Protein AF-A0A0D0BXP5-F1 (afdb_monomer)

Structure (mmCIF, N/CA/C/O backbone):
data_AF-A0A0D0BXP5-F1
#
_entry.id   AF-A0A0D0BXP5-F1
#
loop_
_atom_site.group_PDB
_atom_site.id
_atom_site.type_symbol
_atom_site.label_atom_id
_atom_site.label_alt_id
_atom_site.label_comp_id
_atom_site.label_asym_id
_atom_site.label_entity_id
_atom_site.label_seq_id
_atom_site.pdbx_PDB_ins_code
_atom_site.Cartn_x
_atom_site.Cartn_y
_atom_site.Cartn_z
_atom_site.occupancy
_atom_site.B_iso_or_equiv
_atom_site.auth_seq_id
_atom_site.auth_comp_id
_atom_site.auth_asym_id
_atom_site.auth_atom_id
_atom_site.pdbx_PDB_model_num
ATOM 1 N N . MET A 1 1 ? -12.170 -5.258 -4.880 1.00 64.06 1 MET A N 1
ATOM 2 C CA . MET A 1 1 ? -11.355 -6.460 -4.591 1.00 64.06 1 MET A CA 1
ATOM 3 C C . MET A 1 1 ? -11.113 -7.320 -5.824 1.00 64.06 1 MET A C 1
ATOM 5 O O . MET A 1 1 ? -9.960 -7.596 -6.099 1.00 64.06 1 MET A O 1
ATOM 9 N N . THR A 1 2 ? -12.122 -7.663 -6.629 1.00 71.19 2 THR A N 1
ATOM 10 C CA . THR A 1 2 ? -11.941 -8.464 -7.863 1.00 71.19 2 THR A CA 1
ATOM 11 C C . THR A 1 2 ? -10.929 -7.872 -8.852 1.00 71.19 2 THR A C 1
ATOM 13 O O . THR A 1 2 ? -9.961 -8.537 -9.199 1.00 71.19 2 THR A O 1
ATOM 16 N N . LEU A 1 3 ? -11.081 -6.598 -9.235 1.00 71.94 3 LEU A N 1
ATOM 17 C CA . LEU A 1 3 ? -10.139 -5.907 -10.131 1.00 71.94 3 LEU A CA 1
ATOM 18 C C . LEU A 1 3 ? -8.718 -5.832 -9.549 1.00 71.94 3 LEU A C 1
ATOM 20 O O . LEU A 1 3 ? -7.739 -6.010 -10.265 1.00 71.94 3 LEU A O 1
ATOM 24 N N . PHE A 1 4 ? -8.608 -5.636 -8.235 1.00 72.06 4 PHE A N 1
ATOM 25 C CA . PHE A 1 4 ? -7.330 -5.660 -7.529 1.00 72.06 4 PHE A CA 1
ATOM 26 C C . PHE A 1 4 ? -6.671 -7.048 -7.602 1.00 72.06 4 PHE A C 1
ATOM 28 O O . PHE A 1 4 ? -5.508 -7.146 -7.983 1.00 72.06 4 PHE A O 1
ATOM 35 N N . CYS A 1 5 ? -7.414 -8.119 -7.309 1.00 72.19 5 CYS A N 1
ATOM 36 C CA . CYS A 1 5 ? -6.905 -9.486 -7.399 1.00 72.19 5 CYS A CA 1
ATOM 37 C C . CYS A 1 5 ? -6.457 -9.829 -8.825 1.00 72.19 5 CYS A C 1
ATOM 39 O O . CYS A 1 5 ? -5.399 -10.425 -8.988 1.00 72.19 5 CYS A O 1
ATOM 41 N N . ILE A 1 6 ? -7.199 -9.400 -9.852 1.00 79.81 6 ILE A N 1
ATOM 42 C CA . ILE A 1 6 ? -6.823 -9.601 -11.261 1.00 79.81 6 ILE A CA 1
ATOM 43 C C . ILE A 1 6 ? -5.502 -8.894 -11.582 1.00 79.81 6 ILE A C 1
ATOM 45 O O . ILE A 1 6 ? -4.598 -9.523 -12.126 1.00 79.81 6 ILE A O 1
ATOM 49 N N . ILE A 1 7 ? -5.356 -7.621 -11.195 1.00 78.25 7 ILE A N 1
ATOM 50 C CA . ILE A 1 7 ? -4.107 -6.861 -11.377 1.00 78.25 7 ILE A CA 1
ATOM 51 C C . ILE A 1 7 ? -2.933 -7.570 -10.692 1.00 78.25 7 ILE A C 1
ATOM 53 O O . ILE A 1 7 ? -1.853 -7.668 -11.271 1.00 78.25 7 ILE A O 1
ATOM 57 N N . ARG A 1 8 ? -3.138 -8.101 -9.480 1.00 77.44 8 ARG A N 1
ATOM 58 C CA . ARG A 1 8 ? -2.093 -8.820 -8.739 1.00 77.44 8 ARG A CA 1
ATOM 59 C C . ARG A 1 8 ? -1.710 -10.142 -9.385 1.00 77.44 8 ARG A C 1
ATOM 61 O O . ARG A 1 8 ? -0.526 -10.402 -9.554 1.00 77.44 8 ARG A O 1
ATOM 68 N N . VAL A 1 9 ? -2.692 -10.952 -9.764 1.00 80.44 9 VAL A N 1
ATOM 69 C CA . VAL A 1 9 ? -2.458 -12.232 -10.442 1.00 80.44 9 VAL A CA 1
ATOM 70 C C . VAL A 1 9 ? -1.708 -11.993 -11.751 1.00 80.44 9 VAL A C 1
ATOM 72 O O . VAL A 1 9 ? -0.698 -12.646 -11.993 1.00 80.44 9 VAL A O 1
ATOM 75 N N . ALA A 1 10 ? -2.120 -10.998 -12.541 1.00 81.44 10 ALA A N 1
ATOM 76 C CA . ALA A 1 10 ? -1.423 -10.618 -13.766 1.00 81.44 10 ALA A CA 1
ATOM 77 C C . ALA A 1 10 ? 0.033 -10.197 -13.497 1.00 81.44 10 ALA A C 1
ATOM 79 O O . ALA A 1 10 ? 0.936 -10.664 -14.186 1.00 81.44 10 ALA A O 1
ATOM 80 N N . ALA A 1 11 ? 0.278 -9.372 -12.473 1.00 78.50 11 ALA A N 1
ATOM 81 C CA . ALA A 1 11 ? 1.627 -8.949 -12.093 1.00 78.50 11 ALA A CA 1
ATOM 82 C C . ALA A 1 11 ? 2.522 -10.128 -11.670 1.00 78.50 11 ALA A C 1
ATOM 84 O O . ALA A 1 11 ? 3.681 -10.195 -12.075 1.00 78.50 11 ALA A O 1
ATOM 85 N N . PHE A 1 12 ? 1.991 -11.074 -10.887 1.00 80.75 12 PHE A N 1
ATOM 86 C CA . PHE A 1 12 ? 2.736 -12.263 -10.467 1.00 80.75 12 PHE A CA 1
ATOM 87 C C . PHE A 1 12 ? 3.040 -13.198 -11.638 1.00 80.75 12 PHE A C 1
ATOM 89 O O . PHE A 1 12 ? 4.162 -13.691 -11.738 1.00 80.75 12 PHE A O 1
ATOM 96 N N . ILE A 1 13 ? 2.084 -13.388 -12.552 1.00 82.62 13 ILE A N 1
ATOM 97 C CA . ILE A 1 13 ? 2.293 -14.173 -13.775 1.00 82.62 13 ILE A CA 1
ATOM 98 C C . ILE A 1 13 ? 3.377 -13.521 -14.637 1.00 82.62 13 ILE A C 1
ATOM 100 O O . ILE A 1 13 ? 4.311 -14.203 -15.046 1.00 82.62 13 ILE A O 1
ATOM 104 N N . MET A 1 14 ? 3.304 -12.207 -14.869 1.00 79.19 14 MET A N 1
ATOM 105 C CA . MET A 1 14 ? 4.317 -11.500 -15.658 1.00 79.19 14 MET A CA 1
ATOM 106 C C . MET A 1 14 ? 5.704 -11.594 -15.031 1.00 79.19 14 MET A C 1
ATOM 108 O O . MET A 1 14 ? 6.654 -11.913 -15.739 1.00 79.19 14 MET A O 1
ATOM 112 N N . ARG A 1 15 ? 5.820 -11.435 -13.706 1.00 75.50 15 ARG A N 1
ATOM 113 C CA . ARG A 1 15 ? 7.096 -11.613 -13.002 1.00 75.50 15 ARG A CA 1
ATOM 114 C C . ARG A 1 15 ? 7.639 -13.038 -13.141 1.00 75.50 15 ARG A C 1
ATOM 116 O O . ARG A 1 15 ? 8.828 -13.205 -13.384 1.00 75.50 15 ARG A O 1
ATOM 123 N N . ALA A 1 16 ? 6.786 -14.056 -13.018 1.00 78.94 16 ALA A N 1
ATOM 124 C CA . ALA A 1 16 ? 7.193 -15.451 -13.186 1.00 78.94 16 ALA A CA 1
ATOM 125 C C . ALA A 1 16 ? 7.684 -15.741 -14.615 1.00 78.94 16 ALA A C 1
ATOM 127 O O . ALA A 1 16 ? 8.648 -16.485 -14.797 1.00 78.94 16 ALA A O 1
ATOM 128 N N . VAL A 1 17 ? 7.054 -15.124 -15.620 1.00 80.50 17 VAL A N 1
ATOM 129 C CA . VAL A 1 17 ? 7.474 -15.208 -17.025 1.00 80.50 17 VAL A CA 1
ATOM 130 C C . VAL A 1 17 ? 8.811 -14.492 -17.248 1.00 80.50 17 VAL A C 1
ATOM 132 O O . VAL A 1 17 ? 9.685 -15.064 -17.893 1.00 80.50 17 VAL A O 1
ATOM 135 N N . SER A 1 18 ? 9.015 -13.298 -16.677 1.00 73.38 18 SER A N 1
ATOM 136 C CA . SER A 1 18 ? 10.288 -12.561 -16.767 1.00 73.38 18 SER A CA 1
ATOM 137 C C . SER A 1 18 ? 11.474 -13.317 -16.176 1.00 73.38 18 SER A C 1
ATOM 139 O O . SER A 1 18 ? 12.589 -13.153 -16.653 1.00 73.38 18 SER A O 1
ATOM 141 N N . LEU A 1 19 ? 11.248 -14.099 -15.117 1.00 71.88 19 LEU A N 1
ATOM 142 C CA . LEU A 1 19 ? 12.311 -14.823 -14.416 1.00 71.88 19 LEU A CA 1
ATOM 143 C C . LEU A 1 19 ? 12.671 -16.156 -15.087 1.00 71.88 19 LEU A C 1
ATOM 145 O O . LEU A 1 19 ? 13.813 -16.587 -14.984 1.00 71.88 19 LEU A O 1
ATOM 149 N N . ASN A 1 20 ? 11.721 -16.801 -15.776 1.00 75.06 20 ASN A N 1
ATOM 150 C CA . ASN A 1 20 ? 11.935 -18.118 -16.395 1.00 75.06 20 ASN A CA 1
ATOM 151 C C . ASN A 1 20 ? 12.270 -18.067 -17.892 1.00 75.06 20 ASN A C 1
ATOM 153 O O . ASN A 1 20 ? 12.736 -19.064 -18.439 1.00 75.06 20 ASN A O 1
ATOM 157 N N . ILE A 1 21 ? 12.010 -16.947 -18.572 1.00 76.00 21 ILE A N 1
ATOM 158 C CA . ILE A 1 21 ? 12.299 -16.785 -20.000 1.00 76.00 21 ILE A CA 1
ATOM 159 C C . ILE A 1 21 ? 13.284 -15.630 -20.161 1.00 76.00 21 ILE A C 1
ATOM 161 O O . ILE A 1 21 ? 12.889 -14.469 -20.063 1.00 76.00 21 ILE A O 1
ATOM 165 N N . GLU A 1 22 ? 14.548 -15.939 -20.462 1.00 66.12 22 GLU A N 1
ATOM 166 C CA . GLU A 1 22 ? 15.623 -14.944 -20.628 1.00 66.12 22 GLU A CA 1
ATOM 167 C C . GLU A 1 22 ? 15.233 -13.842 -21.631 1.00 66.12 22 GLU A C 1
ATOM 169 O O . GLU A 1 22 ? 15.346 -12.655 -21.331 1.00 66.12 22 GLU A O 1
ATOM 174 N N . SER A 1 23 ? 14.613 -14.213 -22.762 1.00 62.94 23 SER A N 1
ATOM 175 C CA . SER A 1 23 ? 14.155 -13.252 -23.780 1.00 62.94 23 SER A CA 1
ATOM 176 C C . SER A 1 23 ? 12.996 -12.352 -23.327 1.00 62.94 23 SER A C 1
ATOM 178 O O . SER A 1 23 ? 12.774 -11.289 -23.904 1.00 62.94 23 SER A O 1
ATOM 180 N N . ALA A 1 24 ? 12.202 -12.782 -22.341 1.00 59.88 24 ALA A N 1
ATOM 181 C CA . ALA A 1 24 ? 11.113 -11.989 -21.773 1.00 59.88 24 ALA A CA 1
ATOM 182 C C . ALA A 1 24 ? 11.600 -11.129 -20.597 1.00 59.88 24 ALA A C 1
ATOM 184 O O . ALA A 1 24 ? 11.059 -10.047 -20.377 1.00 59.88 24 ALA A O 1
ATOM 185 N N . GLY A 1 25 ? 12.625 -11.585 -19.871 1.00 57.47 25 GLY A N 1
ATOM 186 C CA . GLY A 1 25 ? 13.305 -10.828 -18.819 1.00 57.47 25 GLY A CA 1
ATOM 187 C C . GLY A 1 25 ? 14.084 -9.622 -19.350 1.00 57.47 25 GLY A C 1
ATOM 188 O O . GLY A 1 25 ? 14.106 -8.581 -18.699 1.00 57.47 25 GLY A O 1
ATOM 189 N N . GLU A 1 26 ? 14.644 -9.719 -20.560 1.00 64.12 26 GLU A N 1
ATOM 190 C CA . GLU A 1 26 ? 15.304 -8.600 -21.253 1.00 64.12 26 GLU A CA 1
ATOM 191 C C . GLU A 1 26 ? 14.320 -7.608 -21.892 1.00 64.12 26 GLU A C 1
ATOM 193 O O . GLU A 1 26 ? 14.694 -6.489 -22.255 1.00 64.12 26 GLU A O 1
ATOM 198 N N . ASN A 1 27 ? 13.042 -7.985 -22.026 1.00 75.62 27 ASN A N 1
ATOM 199 C CA . ASN A 1 27 ? 12.040 -7.096 -22.591 1.00 75.62 27 ASN A CA 1
ATOM 200 C C . ASN A 1 27 ? 11.698 -5.989 -21.590 1.00 75.62 27 ASN A C 1
ATOM 202 O O . ASN A 1 27 ? 10.883 -6.152 -20.679 1.00 75.62 27 ASN A O 1
ATOM 206 N N . LEU A 1 28 ? 12.300 -4.825 -21.823 1.00 69.25 28 LEU A N 1
ATOM 207 C CA . LEU A 1 28 ? 12.103 -3.622 -21.031 1.00 69.25 28 LEU A CA 1
ATOM 208 C C . LEU A 1 28 ? 10.611 -3.303 -20.833 1.00 69.25 28 LEU A C 1
ATOM 210 O O . LEU A 1 28 ? 10.185 -3.059 -19.712 1.00 69.25 28 LEU A O 1
ATOM 214 N N . GLY A 1 29 ? 9.783 -3.377 -21.879 1.00 74.19 29 GLY A N 1
ATOM 215 C CA . GLY A 1 29 ? 8.349 -3.089 -21.771 1.00 74.19 29 GLY A CA 1
ATOM 216 C C . GLY A 1 29 ? 7.618 -4.016 -20.794 1.00 74.19 29 GLY A C 1
ATOM 217 O O . GLY A 1 29 ? 6.757 -3.567 -20.036 1.00 74.19 29 GLY A O 1
ATOM 218 N N . LEU A 1 30 ? 8.006 -5.291 -20.758 1.00 74.56 30 LEU A N 1
ATOM 219 C CA . LEU A 1 30 ? 7.441 -6.290 -19.854 1.00 74.56 30 LEU A CA 1
ATOM 220 C C . LEU A 1 30 ? 7.899 -6.073 -18.398 1.00 74.56 30 LEU A C 1
ATOM 222 O O . LEU A 1 30 ? 7.093 -6.185 -17.468 1.00 74.56 30 LEU A O 1
ATOM 226 N N . PHE A 1 31 ? 9.155 -5.666 -18.194 1.00 73.56 31 PHE A N 1
ATOM 227 C CA . PHE A 1 31 ? 9.669 -5.252 -16.884 1.00 73.56 31 PHE A CA 1
ATOM 228 C C . PHE A 1 31 ? 8.942 -4.006 -16.350 1.00 73.56 31 PHE A C 1
ATOM 230 O O . PHE A 1 31 ? 8.473 -3.996 -15.209 1.00 73.56 31 PHE A O 1
ATOM 237 N N . ILE A 1 32 ? 8.771 -2.981 -17.193 1.00 73.50 32 ILE A N 1
ATOM 238 C CA . ILE A 1 32 ? 8.048 -1.745 -16.854 1.00 73.50 32 ILE A CA 1
ATOM 239 C C . ILE A 1 32 ? 6.605 -2.058 -16.462 1.00 73.50 32 ILE A C 1
ATOM 241 O O . ILE A 1 32 ? 6.134 -1.601 -15.420 1.00 73.50 32 ILE A O 1
ATOM 245 N N . ALA A 1 33 ? 5.903 -2.849 -17.276 1.00 76.88 33 ALA A N 1
ATOM 246 C CA . ALA A 1 33 ? 4.520 -3.229 -17.008 1.00 76.88 33 ALA A CA 1
ATOM 247 C C . ALA A 1 33 ? 4.386 -3.954 -15.661 1.00 76.88 33 ALA A C 1
ATOM 249 O O . ALA A 1 33 ? 3.486 -3.644 -14.878 1.00 76.88 33 ALA A O 1
ATOM 250 N N . THR A 1 34 ? 5.314 -4.865 -15.359 1.00 77.88 34 THR A N 1
ATOM 251 C CA . THR A 1 34 ? 5.342 -5.598 -14.087 1.00 77.88 34 THR A CA 1
ATOM 252 C C . THR A 1 34 ? 5.514 -4.649 -12.902 1.00 77.88 34 THR A C 1
ATOM 254 O O . THR A 1 34 ? 4.730 -4.700 -11.952 1.00 77.88 34 THR A O 1
ATOM 257 N N . GLU A 1 35 ? 6.483 -3.738 -12.967 1.00 76.62 35 GLU A N 1
ATOM 258 C CA . GLU A 1 35 ? 6.755 -2.776 -11.895 1.00 76.62 35 GLU A CA 1
ATOM 259 C C . GLU A 1 35 ? 5.560 -1.836 -11.654 1.00 76.62 35 GLU A C 1
ATOM 261 O O . GLU A 1 35 ? 5.144 -1.619 -10.512 1.00 76.62 35 GLU A O 1
ATOM 266 N N . VAL A 1 36 ? 4.942 -1.332 -12.727 1.00 79.44 36 VAL A N 1
ATOM 267 C CA . VAL A 1 36 ? 3.768 -0.449 -12.649 1.00 79.44 36 VAL A CA 1
ATOM 268 C C . VAL A 1 36 ? 2.569 -1.169 -12.038 1.00 79.44 36 VAL A C 1
ATOM 270 O O . VAL A 1 36 ? 1.860 -0.590 -11.208 1.00 79.44 36 VAL A O 1
ATOM 273 N N . LEU A 1 37 ? 2.331 -2.431 -12.397 1.00 81.94 37 LEU A N 1
ATOM 274 C CA . LEU A 1 37 ? 1.221 -3.208 -11.841 1.00 81.94 37 LEU A CA 1
ATOM 275 C C . LEU A 1 37 ? 1.437 -3.543 -10.364 1.00 81.94 37 LEU A C 1
ATOM 277 O O . LEU A 1 37 ? 0.487 -3.467 -9.580 1.00 81.94 37 LEU A O 1
ATOM 281 N N . LEU A 1 38 ? 2.675 -3.840 -9.960 1.00 79.94 38 LEU A N 1
ATOM 282 C CA . LEU A 1 38 ? 3.027 -4.046 -8.554 1.00 79.94 38 LEU A CA 1
ATOM 283 C C . LEU A 1 38 ? 2.800 -2.771 -7.728 1.00 79.94 38 LEU A C 1
ATOM 285 O O . LEU A 1 38 ? 2.175 -2.828 -6.666 1.00 79.94 38 LEU A O 1
ATOM 289 N N . GLN A 1 39 ? 3.228 -1.610 -8.227 1.00 80.50 39 GLN A N 1
ATOM 290 C CA . GLN A 1 39 ? 3.026 -0.323 -7.549 1.00 80.50 39 GLN A CA 1
ATOM 291 C C . GLN A 1 39 ? 1.554 0.091 -7.494 1.00 80.50 39 GLN A C 1
ATOM 293 O O . GLN A 1 39 ? 1.069 0.519 -6.447 1.00 80.50 39 GLN A O 1
ATOM 298 N N . THR A 1 40 ? 0.818 -0.081 -8.592 1.00 82.38 40 THR A N 1
ATOM 299 C CA . THR A 1 40 ? -0.625 0.204 -8.648 1.00 82.38 40 THR A CA 1
ATOM 300 C C . THR A 1 40 ? -1.398 -0.711 -7.696 1.00 82.38 40 THR A C 1
ATOM 302 O O . THR A 1 40 ? -2.334 -0.280 -7.019 1.00 82.38 40 THR A O 1
ATOM 305 N N . GLY A 1 41 ? -0.976 -1.971 -7.579 1.00 81.31 41 GLY A N 1
ATOM 306 C CA . GLY A 1 41 ? -1.486 -2.894 -6.577 1.00 81.31 41 GLY A CA 1
ATOM 307 C C . GLY A 1 41 ? -1.234 -2.395 -5.151 1.00 81.31 41 GLY A C 1
ATOM 308 O O . GLY A 1 41 ? -2.156 -2.359 -4.338 1.00 81.31 41 GLY A O 1
ATOM 309 N N . PHE A 1 42 ? -0.013 -1.977 -4.827 1.00 83.44 42 PHE A N 1
ATOM 310 C CA . PHE A 1 42 ? 0.299 -1.435 -3.502 1.00 83.44 42 PHE A CA 1
ATOM 311 C C . PHE A 1 42 ? -0.510 -0.168 -3.180 1.00 83.44 42 PHE A C 1
ATOM 313 O O . PHE A 1 42 ? -1.113 -0.087 -2.111 1.00 83.44 42 PHE A O 1
ATOM 320 N N . PHE A 1 43 ? -0.629 0.757 -4.139 1.00 86.06 43 PHE A N 1
ATOM 321 C CA . PHE A 1 43 ? -1.506 1.929 -4.053 1.00 86.06 43 PHE A CA 1
ATOM 322 C C . PHE A 1 43 ? -2.939 1.537 -3.669 1.00 86.06 43 PHE A C 1
ATOM 324 O O . PHE A 1 43 ? -3.529 2.134 -2.769 1.00 86.06 43 PHE A O 1
ATOM 331 N N . GLY A 1 44 ? -3.493 0.511 -4.324 1.00 85.06 44 GLY A N 1
ATOM 332 C CA . GLY A 1 44 ? -4.851 0.037 -4.065 1.00 85.06 44 GLY A CA 1
ATOM 333 C C . GLY A 1 44 ? -5.038 -0.487 -2.640 1.00 85.06 44 GLY A C 1
ATOM 334 O O . GLY A 1 44 ? -6.037 -0.152 -2.001 1.00 85.06 44 GLY A O 1
ATOM 335 N N . LEU A 1 45 ? -4.075 -1.261 -2.124 1.00 86.44 45 LEU A N 1
ATOM 336 C CA . LEU A 1 45 ? -4.095 -1.752 -0.739 1.00 86.44 45 LEU A CA 1
ATOM 337 C C . LEU A 1 45 ? -4.013 -0.593 0.253 1.00 86.44 45 LEU A C 1
ATOM 339 O O . LEU A 1 45 ? -4.866 -0.480 1.132 1.00 86.44 45 LEU A O 1
ATOM 343 N N . LEU A 1 46 ? -3.034 0.296 0.074 1.00 87.12 46 LEU A N 1
ATOM 344 C CA . LEU A 1 46 ? -2.810 1.420 0.976 1.00 87.12 46 LEU A CA 1
ATOM 345 C C . LEU A 1 46 ? -4.026 2.356 1.028 1.00 87.12 46 LEU A C 1
ATOM 347 O O . LEU A 1 46 ? -4.471 2.753 2.102 1.00 87.12 46 LEU A O 1
ATOM 351 N N . TYR A 1 47 ? -4.610 2.665 -0.130 1.00 88.12 47 TYR A N 1
ATOM 352 C CA . TYR A 1 47 ? -5.808 3.497 -0.219 1.00 88.12 47 TYR A CA 1
ATOM 353 C C . TYR A 1 47 ? -7.043 2.829 0.402 1.00 88.12 47 TYR A C 1
ATOM 355 O O . TYR A 1 47 ? -7.867 3.501 1.030 1.00 88.12 47 TYR A O 1
ATOM 363 N N . SER A 1 48 ? -7.168 1.506 0.256 1.00 87.94 48 SER A N 1
ATOM 364 C CA . SER A 1 48 ? -8.274 0.743 0.840 1.00 87.94 48 SER A CA 1
ATOM 365 C C . SER A 1 48 ? -8.201 0.741 2.365 1.00 87.94 48 SER A C 1
ATOM 367 O O . SER A 1 48 ? -9.197 1.056 3.012 1.00 87.94 48 SER A O 1
ATOM 369 N N . ILE A 1 49 ? -7.032 0.441 2.953 1.00 88.56 49 ILE A N 1
ATOM 370 C CA . ILE A 1 49 ? -6.874 0.464 4.417 1.00 88.56 49 ILE A CA 1
ATOM 371 C C . ILE A 1 49 ? -7.076 1.877 4.964 1.00 88.56 49 ILE A C 1
ATOM 373 O O . ILE A 1 49 ? -7.759 2.045 5.968 1.00 88.56 49 ILE A O 1
ATOM 377 N N . TYR A 1 50 ? -6.557 2.889 4.268 1.00 87.62 50 TYR A N 1
ATOM 378 C CA . TYR A 1 50 ? -6.738 4.291 4.626 1.00 87.62 50 TYR A CA 1
ATOM 379 C C . TYR A 1 50 ? -8.210 4.659 4.733 1.00 87.62 50 TYR A C 1
ATOM 381 O O . TYR A 1 50 ? -8.650 5.170 5.760 1.00 87.62 50 TYR A O 1
ATOM 389 N N . THR A 1 51 ? -8.980 4.349 3.691 1.00 87.38 51 THR A N 1
ATOM 390 C CA . THR A 1 51 ? -10.398 4.703 3.652 1.00 87.38 51 THR A CA 1
ATOM 391 C C . THR A 1 51 ? -11.151 3.998 4.778 1.00 87.38 51 THR A C 1
ATOM 393 O O . THR A 1 51 ? -11.891 4.644 5.504 1.00 87.38 51 THR A O 1
ATOM 396 N N . LEU A 1 52 ? -10.903 2.705 5.006 1.00 86.00 52 LEU A N 1
ATOM 397 C CA . LEU A 1 52 ? -11.565 1.969 6.088 1.00 86.00 52 LEU A CA 1
ATOM 398 C C . LEU A 1 52 ? -11.217 2.509 7.481 1.00 86.00 52 LEU A C 1
ATOM 400 O O . LEU A 1 52 ? -12.098 2.604 8.333 1.00 86.00 52 LEU A O 1
ATOM 404 N N . VAL A 1 53 ? -9.952 2.873 7.715 1.00 85.81 53 VAL A N 1
ATOM 405 C CA . VAL A 1 53 ? -9.498 3.430 8.997 1.00 85.81 53 VAL A CA 1
ATOM 406 C C . VAL A 1 53 ? -10.113 4.804 9.244 1.00 85.81 53 VAL A C 1
ATOM 408 O O . VAL A 1 53 ? -10.590 5.056 10.348 1.00 85.81 53 VAL A O 1
ATOM 411 N N . VAL A 1 54 ? -10.145 5.678 8.234 1.00 84.44 54 VAL A N 1
ATOM 412 C CA . VAL A 1 54 ? -10.765 7.007 8.350 1.00 84.44 54 VAL A CA 1
ATOM 413 C C . VAL A 1 54 ? -12.271 6.893 8.580 1.00 84.44 54 VAL A C 1
ATOM 415 O O . VAL A 1 54 ? -12.780 7.552 9.482 1.00 84.44 54 VAL A O 1
ATOM 418 N N . ASP A 1 55 ? -12.964 6.022 7.845 1.00 82.94 55 ASP A N 1
ATOM 419 C CA . ASP A 1 55 ? -14.416 5.826 7.968 1.00 82.94 55 ASP A CA 1
ATOM 420 C C . ASP A 1 55 ? -14.782 5.325 9.370 1.00 82.94 55 ASP A C 1
ATOM 422 O O . ASP A 1 55 ? -15.714 5.822 10.001 1.00 82.94 55 ASP A O 1
ATOM 426 N N . ARG A 1 56 ? -13.993 4.396 9.916 1.00 78.56 56 ARG A N 1
ATOM 427 C CA . ARG A 1 56 ? -14.139 3.931 11.302 1.00 78.56 56 ARG A CA 1
ATOM 428 C C . ARG A 1 56 ? -13.797 4.989 12.339 1.00 78.56 56 ARG A C 1
ATOM 430 O O . ARG A 1 56 ? -14.471 5.073 13.363 1.00 78.56 56 ARG A O 1
ATOM 437 N N . LEU A 1 57 ? -12.774 5.798 12.091 1.00 78.31 57 LEU A N 1
ATOM 438 C CA . LEU A 1 57 ? -12.383 6.865 13.004 1.00 78.31 57 LEU A CA 1
ATOM 439 C C . LEU A 1 57 ? -13.440 7.978 13.054 1.00 78.31 57 LEU A C 1
ATOM 441 O O . LEU A 1 57 ? -13.670 8.551 14.114 1.00 78.31 57 LEU A O 1
ATOM 445 N N . GLU A 1 58 ? -14.119 8.262 11.939 1.00 76.88 58 GLU A N 1
ATOM 446 C CA . GLU A 1 58 ? -15.261 9.185 11.900 1.00 76.88 58 GLU A CA 1
ATOM 447 C C . GLU A 1 58 ? -16.429 8.697 12.770 1.00 76.88 58 GLU A C 1
ATOM 449 O O . GLU A 1 58 ? -17.070 9.518 13.425 1.00 76.88 58 GLU A O 1
ATOM 454 N N . LEU A 1 59 ? -16.646 7.380 12.861 1.00 74.00 59 LEU A N 1
ATOM 455 C CA . LEU A 1 59 ? -17.660 6.782 13.741 1.00 74.00 59 LEU A CA 1
ATOM 456 C C . LEU A 1 59 ? -17.301 6.857 15.235 1.00 74.00 59 LEU A C 1
ATOM 458 O O . LEU A 1 59 ? -18.202 6.884 16.069 1.00 74.00 59 LEU A O 1
ATOM 462 N N . CYS A 1 60 ? -16.012 6.899 15.591 1.00 68.44 60 CYS A N 1
ATOM 463 C CA . CYS A 1 60 ? -15.563 6.934 16.992 1.00 68.44 60 CYS A CA 1
ATOM 464 C C . CYS A 1 60 ? -15.754 8.306 17.668 1.00 68.44 60 CYS A C 1
ATOM 466 O O . CYS A 1 60 ? -15.604 8.414 18.883 1.00 68.44 60 CYS A O 1
ATOM 468 N N . GLY A 1 61 ? -16.085 9.354 16.908 1.00 61.62 61 GLY A N 1
ATOM 469 C CA . GLY A 1 61 ? -16.075 10.726 17.411 1.00 61.62 61 GLY A CA 1
ATOM 470 C C . GLY A 1 61 ? -14.652 11.282 17.555 1.00 61.62 61 GLY A C 1
ATOM 471 O O . GLY A 1 61 ? -13.657 10.562 17.622 1.00 61.62 61 GLY A O 1
ATOM 472 N N . SER A 1 62 ? -14.532 12.606 17.519 1.00 57.12 62 SER A N 1
ATOM 473 C CA . SER A 1 62 ? -13.252 13.317 17.507 1.00 57.12 62 SER A CA 1
ATOM 474 C C . SER A 1 62 ? -12.567 13.298 18.876 1.00 57.12 62 SER A C 1
ATOM 476 O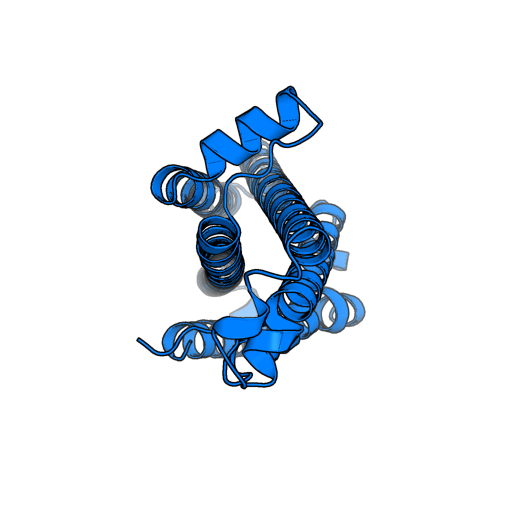 O . SER A 1 62 ? -12.693 14.255 19.639 1.00 57.12 62 SER A O 1
ATOM 478 N N . SER A 1 63 ? -11.812 12.241 19.179 1.00 55.84 63 SER A N 1
ATOM 479 C CA . SER A 1 63 ? -10.861 12.277 20.295 1.00 55.84 63 SER A CA 1
ATOM 480 C C . SER A 1 63 ? -9.684 13.193 19.932 1.00 55.84 63 SER A C 1
ATOM 482 O O . SER A 1 63 ? -9.035 12.970 18.903 1.00 55.84 63 SER A O 1
ATOM 484 N N . PRO A 1 64 ? -9.392 14.238 20.727 1.00 55.19 64 PRO A N 1
ATOM 485 C CA . PRO A 1 64 ? -8.270 15.123 20.456 1.00 55.19 64 PRO A CA 1
ATOM 486 C C . PRO A 1 64 ? -6.952 14.354 20.599 1.00 55.19 64 PRO A C 1
ATOM 488 O O . PRO A 1 64 ? -6.661 13.749 21.629 1.00 55.19 64 PRO A O 1
ATOM 491 N N . LEU A 1 65 ? -6.144 14.379 19.539 1.00 59.28 65 LEU A N 1
ATOM 492 C CA . LEU A 1 65 ? -4.819 13.769 19.533 1.00 59.28 65 LEU A CA 1
ATOM 493 C C . LEU A 1 65 ? -3.876 14.538 20.473 1.00 59.28 65 LEU A C 1
ATOM 495 O O . LEU A 1 65 ? -3.770 15.758 20.353 1.00 59.28 65 LEU A O 1
ATOM 499 N N . PRO A 1 66 ? -3.117 13.852 21.346 1.00 56.62 66 PRO A N 1
ATOM 500 C CA . PRO A 1 66 ? -2.249 14.508 22.325 1.00 56.62 66 PRO A CA 1
ATOM 501 C C . PRO A 1 66 ? -1.007 15.187 21.717 1.00 56.62 66 PRO A C 1
ATOM 503 O O . PRO A 1 66 ? -0.285 15.878 22.429 1.00 56.62 66 PRO A O 1
ATOM 506 N N . ILE A 1 67 ? -0.729 15.010 20.416 1.00 63.00 67 ILE A N 1
ATOM 507 C CA . ILE A 1 67 ? 0.482 15.532 19.764 1.00 63.00 67 ILE A CA 1
ATOM 508 C C . ILE A 1 67 ? 0.092 16.570 18.695 1.00 63.00 67 ILE A C 1
ATOM 510 O O . ILE A 1 67 ? -0.475 16.188 17.670 1.00 63.00 67 ILE A O 1
ATOM 514 N N . PRO A 1 68 ? 0.432 17.863 18.857 1.00 65.44 68 PRO A N 1
ATOM 515 C CA . PRO A 1 68 ? -0.131 18.946 18.041 1.00 65.44 68 PRO A CA 1
ATOM 516 C C . PRO A 1 68 ? 0.323 18.939 16.571 1.00 65.44 68 PRO A C 1
ATOM 518 O O . PRO A 1 68 ? -0.456 19.275 15.683 1.00 65.44 68 PRO A O 1
ATOM 521 N N . ILE A 1 69 ? 1.568 18.542 16.286 1.00 68.06 69 ILE A N 1
ATOM 522 C CA . ILE A 1 69 ? 2.114 18.534 14.913 1.00 68.06 69 ILE A CA 1
ATOM 523 C C . ILE A 1 69 ? 1.572 17.337 14.128 1.00 68.06 69 ILE A C 1
ATOM 525 O O . ILE A 1 69 ? 1.072 17.479 13.012 1.00 68.06 69 ILE A O 1
ATOM 529 N N . ILE A 1 70 ? 1.639 16.155 14.743 1.00 67.38 70 ILE A N 1
ATOM 530 C CA . ILE A 1 70 ? 1.106 14.916 14.176 1.00 67.38 70 ILE A CA 1
ATOM 531 C C . ILE A 1 70 ? -0.408 15.028 14.006 1.00 67.38 70 ILE A C 1
ATOM 533 O O . ILE A 1 70 ? -0.921 14.625 12.969 1.00 67.38 70 ILE A O 1
ATOM 537 N N . GLY A 1 71 ? -1.103 15.631 14.975 1.00 69.06 71 GLY A N 1
ATOM 538 C CA . GLY A 1 71 ? -2.538 15.891 14.920 1.00 69.06 71 GLY A CA 1
ATOM 539 C C . GLY A 1 71 ? -2.936 16.696 13.688 1.00 69.06 71 GLY A C 1
ATOM 540 O O . GLY A 1 71 ? -3.805 16.257 12.943 1.00 69.06 71 GLY A O 1
ATOM 541 N N . ARG A 1 72 ? -2.231 17.798 13.386 1.00 71.69 72 ARG A N 1
ATOM 542 C CA . ARG A 1 72 ? -2.502 18.600 12.178 1.00 71.69 72 ARG A CA 1
ATOM 543 C C . ARG A 1 72 ? -2.244 17.844 10.880 1.00 71.69 72 ARG A C 1
ATOM 545 O O . ARG A 1 72 ? -3.018 17.988 9.938 1.00 71.69 72 ARG A O 1
ATOM 552 N N . LEU A 1 73 ? -1.169 17.057 10.804 1.00 72.19 73 LEU A N 1
ATOM 553 C CA . LEU A 1 73 ? -0.908 16.225 9.625 1.00 72.19 73 LEU A CA 1
ATOM 554 C C . LEU A 1 73 ? -2.002 15.170 9.455 1.00 72.19 73 LEU A C 1
ATOM 556 O O . LEU A 1 73 ? -2.520 15.006 8.354 1.00 72.19 73 LEU A O 1
ATOM 560 N N . LEU A 1 74 ? -2.403 14.503 10.538 1.00 73.19 74 LEU A N 1
ATOM 561 C CA . LEU A 1 74 ? -3.484 13.524 10.512 1.00 73.19 74 LEU A CA 1
ATOM 562 C C . LEU A 1 74 ? -4.815 14.154 10.092 1.00 73.19 74 LEU A C 1
ATOM 564 O O . LEU A 1 74 ? -5.523 13.571 9.280 1.00 73.19 74 LEU A O 1
ATOM 568 N N . GLU A 1 75 ? -5.135 15.346 10.595 1.00 74.75 75 GLU A N 1
ATOM 569 C CA . GLU A 1 75 ? -6.329 16.108 10.214 1.00 74.75 75 GLU A CA 1
ATOM 570 C C . GLU A 1 75 ? -6.301 16.533 8.746 1.00 74.75 75 GLU A C 1
ATOM 572 O O . GLU A 1 75 ? -7.305 16.404 8.042 1.00 74.75 75 GLU A O 1
ATOM 577 N N . LEU A 1 76 ? -5.151 16.993 8.249 1.00 71.62 76 LEU A N 1
ATOM 578 C CA . LEU A 1 76 ? -4.980 17.331 6.839 1.00 71.62 76 LEU A CA 1
ATOM 579 C C . LEU A 1 76 ? -5.216 16.092 5.966 1.00 71.62 76 LEU A C 1
ATOM 581 O O . LEU A 1 76 ? -5.985 16.131 5.004 1.00 71.62 76 LEU A O 1
ATOM 585 N N . PHE A 1 77 ? -4.613 14.970 6.353 1.00 71.31 77 PHE A N 1
ATOM 586 C CA . PHE A 1 77 ? -4.771 13.685 5.686 1.00 71.31 77 PHE A CA 1
ATOM 587 C C . PHE A 1 77 ? -6.086 12.977 6.007 1.00 71.31 77 PHE A C 1
ATOM 589 O O . PHE A 1 77 ? -6.347 11.947 5.403 1.00 71.31 77 PHE A O 1
ATOM 596 N N . LYS A 1 78 ? -6.964 13.520 6.856 1.00 74.31 78 LYS A N 1
ATOM 597 C CA . LYS A 1 78 ? -8.341 13.028 7.025 1.00 74.31 78 LYS A CA 1
ATOM 598 C C . LYS A 1 78 ? -9.196 13.344 5.792 1.00 74.31 78 LYS A C 1
ATOM 600 O O . LYS A 1 78 ? -10.156 12.644 5.485 1.00 74.31 78 LYS A O 1
ATOM 605 N N . LYS A 1 79 ? -8.822 14.369 5.014 1.00 81.44 79 LYS A N 1
ATOM 606 C CA . LYS A 1 79 ? -9.475 14.674 3.735 1.00 81.44 79 LYS A CA 1
ATOM 607 C C . LYS A 1 79 ? -9.101 13.619 2.691 1.00 81.44 79 LYS A C 1
ATOM 609 O O . LYS A 1 79 ? -8.022 13.685 2.100 1.00 81.44 79 LYS A O 1
ATOM 614 N N . ARG A 1 80 ? -10.047 12.729 2.362 1.00 80.44 80 ARG A N 1
ATOM 615 C CA . ARG A 1 80 ? -9.873 11.636 1.378 1.00 80.44 80 ARG A CA 1
ATOM 616 C C . ARG A 1 80 ? -9.252 12.078 0.048 1.00 80.44 80 ARG A C 1
ATOM 618 O O . ARG A 1 80 ? -8.474 11.342 -0.555 1.00 80.44 80 ARG A O 1
ATOM 625 N N . ARG A 1 81 ? -9.576 13.291 -0.418 1.00 81.62 81 ARG A N 1
ATOM 626 C CA . ARG A 1 81 ? -9.019 13.855 -1.661 1.00 81.62 81 ARG A CA 1
ATOM 627 C C . ARG A 1 81 ? -7.523 14.149 -1.558 1.00 81.62 81 ARG A C 1
ATOM 629 O O . ARG A 1 81 ? -6.803 13.866 -2.508 1.00 81.62 81 ARG A O 1
ATOM 636 N N . LEU A 1 82 ? -7.056 14.677 -0.426 1.00 82.25 82 LEU A N 1
ATOM 637 C CA . LEU A 1 82 ? -5.643 15.016 -0.240 1.00 82.25 82 LEU A CA 1
ATOM 638 C C . LEU A 1 82 ? -4.785 13.758 -0.155 1.00 82.25 82 LEU A C 1
ATOM 640 O O . LEU A 1 82 ? -3.769 13.684 -0.835 1.00 82.25 82 LEU A O 1
ATOM 644 N N . PHE A 1 83 ? -5.234 12.741 0.585 1.00 83.19 83 PHE A N 1
ATOM 645 C CA . PHE A 1 83 ? -4.521 11.464 0.642 1.00 83.19 83 PHE A CA 1
ATOM 646 C C . PHE A 1 83 ? -4.478 10.771 -0.726 1.00 83.19 83 PHE A C 1
ATOM 648 O O . PHE A 1 83 ? -3.430 10.286 -1.144 1.00 83.19 83 PHE A O 1
ATOM 655 N N . ARG A 1 84 ? -5.584 10.800 -1.483 1.00 84.75 84 ARG A N 1
ATOM 656 C CA . ARG A 1 84 ? -5.614 10.253 -2.847 1.00 84.75 84 ARG A CA 1
ATOM 657 C C . ARG A 1 84 ? -4.639 10.971 -3.782 1.00 84.75 84 ARG A C 1
ATOM 659 O O . ARG A 1 84 ? -3.926 10.302 -4.519 1.00 84.75 84 ARG A O 1
ATOM 666 N N . ILE A 1 85 ? -4.590 12.305 -3.754 1.00 86.88 85 ILE A N 1
ATOM 667 C CA . ILE A 1 85 ? -3.624 13.079 -4.552 1.00 86.88 85 ILE A CA 1
ATOM 668 C C . ILE A 1 85 ? -2.196 12.744 -4.115 1.00 86.88 85 ILE A C 1
ATOM 670 O O . ILE A 1 85 ? -1.354 12.459 -4.963 1.00 86.88 85 ILE A O 1
ATOM 674 N N . ALA A 1 86 ? -1.940 12.707 -2.807 1.00 86.88 86 ALA A N 1
ATOM 675 C CA . ALA A 1 86 ? -0.630 12.378 -2.260 1.00 86.88 86 ALA A CA 1
ATOM 676 C C . ALA A 1 86 ? -0.150 10.985 -2.682 1.00 86.88 86 ALA A C 1
ATOM 678 O O . ALA A 1 86 ? 1.042 10.812 -2.897 1.00 86.88 86 ALA A O 1
ATOM 679 N N . LEU A 1 87 ? -1.061 10.024 -2.864 1.00 85.12 87 LEU A N 1
ATOM 680 C CA . LEU A 1 87 ? -0.736 8.695 -3.375 1.00 85.12 87 LEU A CA 1
ATOM 681 C C . LEU A 1 87 ? -0.516 8.627 -4.894 1.00 85.12 87 LEU A C 1
ATOM 683 O O . LEU A 1 87 ? 0.197 7.742 -5.359 1.00 85.12 87 LEU A O 1
ATOM 687 N N . ILE A 1 88 ? -1.098 9.535 -5.680 1.00 88.38 88 ILE A N 1
ATOM 688 C CA . ILE A 1 88 ? -0.883 9.582 -7.138 1.00 88.38 88 ILE A CA 1
ATOM 689 C C . ILE A 1 88 ? 0.524 10.099 -7.463 1.00 88.38 88 ILE A C 1
ATOM 691 O O . ILE A 1 88 ? 1.151 9.615 -8.403 1.00 88.38 88 ILE A O 1
ATOM 695 N N . ILE A 1 89 ? 1.035 11.047 -6.671 1.00 89.88 89 ILE A N 1
ATOM 696 C CA . ILE A 1 89 ? 2.369 11.641 -6.848 1.00 89.88 89 ILE A CA 1
ATOM 697 C C . ILE A 1 89 ? 3.479 10.574 -6.943 1.00 89.88 89 ILE A C 1
ATOM 699 O O . ILE A 1 89 ? 4.180 10.560 -7.954 1.00 89.88 89 ILE A O 1
ATOM 703 N N . PRO A 1 90 ? 3.659 9.658 -5.970 1.00 86.94 90 PRO A N 1
ATOM 704 C CA . PRO A 1 90 ? 4.721 8.660 -6.035 1.00 86.94 90 PRO A CA 1
ATOM 705 C C . PRO A 1 90 ? 4.521 7.639 -7.163 1.00 86.94 90 PRO A C 1
ATOM 707 O O . PRO A 1 90 ? 5.513 7.182 -7.727 1.00 86.94 90 PRO A O 1
ATOM 710 N N . VAL A 1 91 ? 3.281 7.327 -7.565 1.00 86.19 91 VAL A N 1
ATOM 711 C CA . VAL A 1 91 ? 3.018 6.492 -8.757 1.00 86.19 91 VAL A CA 1
ATOM 712 C C . VAL A 1 91 ? 3.508 7.201 -10.023 1.00 86.19 91 VAL A C 1
ATOM 714 O O . VAL A 1 91 ? 4.246 6.618 -10.814 1.00 86.19 91 VAL A O 1
ATOM 717 N N . ALA A 1 92 ? 3.161 8.478 -10.197 1.00 87.56 92 ALA A N 1
ATOM 718 C CA . ALA A 1 92 ? 3.594 9.270 -11.346 1.00 87.56 92 ALA A CA 1
ATOM 719 C C . ALA A 1 92 ? 5.123 9.433 -11.389 1.00 87.56 92 ALA A C 1
ATOM 721 O O . ALA A 1 92 ? 5.730 9.252 -12.445 1.00 87.56 92 ALA A O 1
ATOM 722 N N . LEU A 1 93 ? 5.757 9.708 -10.241 1.00 86.88 93 LEU A N 1
ATOM 723 C CA . LEU A 1 93 ? 7.219 9.776 -10.128 1.00 86.88 93 LEU A CA 1
ATOM 724 C C . LEU A 1 93 ? 7.880 8.437 -10.456 1.00 86.88 93 LEU A C 1
ATOM 726 O O . LEU A 1 93 ? 8.928 8.421 -11.096 1.00 86.88 93 LEU A O 1
ATOM 730 N N . SER A 1 94 ? 7.277 7.324 -10.043 1.00 83.94 94 SER A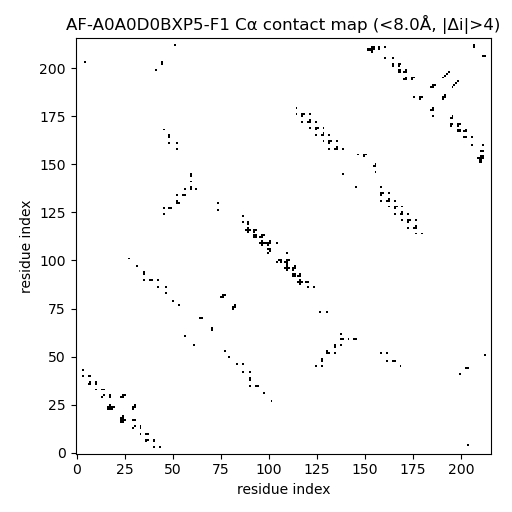 N 1
ATOM 731 C CA . SER A 1 94 ? 7.806 5.996 -10.343 1.00 83.94 94 SER A CA 1
ATOM 732 C C . SER A 1 94 ? 7.755 5.689 -11.838 1.00 83.94 94 SER A C 1
ATOM 734 O O . SER A 1 94 ? 8.752 5.241 -12.394 1.00 83.94 94 SER A O 1
ATOM 736 N N . ILE A 1 95 ? 6.646 6.002 -12.517 1.00 83.50 95 ILE A N 1
ATOM 737 C CA . ILE A 1 95 ? 6.524 5.851 -13.977 1.00 83.50 95 ILE A CA 1
ATOM 738 C C . ILE A 1 95 ? 7.541 6.747 -14.699 1.00 83.50 95 ILE A C 1
ATOM 740 O O . ILE A 1 95 ? 8.238 6.292 -15.606 1.00 83.50 95 ILE A O 1
ATOM 744 N N . ALA A 1 96 ? 7.664 8.009 -14.277 1.00 86.19 96 ALA A N 1
ATOM 745 C CA . ALA A 1 96 ? 8.627 8.947 -14.851 1.00 86.19 96 ALA A CA 1
ATOM 746 C C . ALA A 1 96 ? 10.076 8.470 -14.661 1.00 86.19 96 ALA A C 1
ATOM 748 O O . ALA A 1 96 ? 10.867 8.505 -15.601 1.00 86.19 96 ALA A O 1
ATOM 749 N N . SER A 1 97 ? 10.410 7.975 -13.466 1.00 83.75 97 SER A N 1
ATOM 750 C CA . SER A 1 97 ? 11.715 7.391 -13.154 1.00 83.75 97 SER A CA 1
ATOM 751 C C . SER A 1 97 ? 12.043 6.224 -14.080 1.00 83.75 97 SER A C 1
ATOM 753 O O . SER A 1 97 ? 13.121 6.198 -14.669 1.00 83.75 97 SER A O 1
ATOM 755 N N . ILE A 1 98 ? 11.098 5.298 -14.253 1.00 80.75 98 ILE A N 1
ATOM 756 C CA . ILE A 1 98 ? 11.264 4.134 -15.119 1.00 80.75 98 ILE A CA 1
ATOM 757 C C . ILE A 1 98 ? 11.526 4.564 -16.569 1.00 80.75 98 ILE A C 1
ATOM 759 O O . ILE A 1 98 ? 12.441 4.041 -17.199 1.00 80.75 98 ILE A O 1
ATOM 763 N N . ASN A 1 99 ? 10.784 5.549 -17.082 1.00 82.81 99 ASN A N 1
ATOM 764 C CA . ASN A 1 99 ? 10.981 6.071 -18.436 1.00 82.81 99 ASN A CA 1
ATOM 765 C C . ASN A 1 99 ? 12.368 6.726 -18.612 1.00 82.81 99 ASN A C 1
ATOM 767 O O . ASN A 1 99 ? 13.038 6.523 -19.620 1.00 82.81 99 ASN A O 1
ATOM 771 N N . ILE A 1 100 ? 12.849 7.466 -17.609 1.00 83.31 100 ILE A N 1
ATOM 772 C CA . ILE A 1 100 ? 14.182 8.087 -17.656 1.00 83.31 100 ILE A CA 1
ATOM 773 C C . ILE A 1 100 ? 15.289 7.026 -17.631 1.00 83.31 100 ILE A C 1
ATOM 775 O O . ILE A 1 100 ? 16.177 7.072 -18.475 1.00 83.31 100 ILE A O 1
ATOM 779 N N . ILE A 1 101 ? 15.211 6.050 -16.719 1.00 80.38 101 ILE A N 1
ATOM 780 C CA . ILE A 1 101 ? 16.200 4.959 -16.606 1.00 80.38 101 ILE A CA 1
ATOM 781 C C . ILE A 1 101 ? 16.227 4.107 -17.882 1.00 80.38 101 ILE A C 1
ATOM 783 O O . ILE A 1 101 ? 17.279 3.627 -18.286 1.00 80.38 101 ILE A O 1
ATOM 787 N N . SER A 1 102 ? 15.072 3.936 -18.524 1.00 77.00 102 SER A N 1
ATOM 788 C CA . SER A 1 102 ? 14.947 3.188 -19.776 1.00 77.00 102 SER A CA 1
ATOM 789 C C . SER A 1 102 ? 15.688 3.837 -20.943 1.00 77.00 102 SER A C 1
ATOM 791 O O . SER A 1 102 ? 16.262 3.132 -21.767 1.00 77.00 102 SER A O 1
ATOM 793 N N . ASN A 1 103 ? 15.663 5.169 -21.024 1.00 79.81 103 ASN A N 1
ATOM 794 C CA . ASN A 1 103 ? 16.341 5.911 -22.088 1.00 79.81 103 ASN A CA 1
ATOM 795 C C . ASN A 1 103 ? 17.826 6.141 -21.777 1.00 79.81 103 ASN A C 1
ATOM 797 O O . ASN A 1 103 ? 18.647 6.155 -22.690 1.00 79.81 103 ASN A O 1
ATOM 801 N N . ASP A 1 104 ? 18.169 6.322 -20.501 1.00 80.25 104 ASP A N 1
ATOM 802 C CA . ASP A 1 104 ? 19.543 6.493 -20.032 1.00 80.25 104 ASP A CA 1
ATOM 803 C C . ASP A 1 104 ? 19.744 5.767 -18.685 1.00 80.25 104 ASP A C 1
ATOM 805 O O . ASP A 1 104 ? 19.426 6.315 -17.619 1.00 80.25 104 ASP A O 1
ATOM 809 N N . PRO A 1 105 ? 20.304 4.543 -18.701 1.00 74.94 105 PRO A N 1
ATOM 810 C CA . PRO A 1 105 ? 20.496 3.742 -17.495 1.00 74.94 105 PRO A CA 1
ATOM 811 C C . PRO A 1 105 ? 21.542 4.329 -16.537 1.00 74.94 105 PRO A C 1
ATOM 813 O O . PRO A 1 105 ? 21.583 3.941 -15.369 1.00 74.94 105 PRO A O 1
ATOM 816 N N . THR A 1 106 ? 22.367 5.280 -16.990 1.00 76.88 106 THR A N 1
ATOM 817 C CA . THR A 1 106 ? 23.352 5.980 -16.149 1.00 76.88 106 THR A CA 1
ATOM 818 C C . THR A 1 106 ? 22.819 7.281 -15.550 1.00 76.88 106 THR A C 1
ATOM 820 O O . THR A 1 106 ? 23.504 7.928 -14.753 1.00 76.88 106 THR A O 1
ATOM 823 N N . SER A 1 107 ? 21.575 7.651 -15.872 1.00 80.12 107 SER A N 1
ATOM 824 C CA . SER A 1 107 ? 20.962 8.891 -15.412 1.00 80.12 107 SER A CA 1
ATOM 825 C C . SER A 1 107 ? 20.777 8.913 -13.892 1.00 80.12 107 SER A C 1
ATOM 827 O O . SER A 1 107 ? 19.924 8.227 -13.316 1.00 80.12 107 SER A O 1
ATOM 829 N N . SER A 1 108 ? 21.525 9.793 -13.225 1.00 83.62 108 SER A N 1
ATOM 830 C CA . SER A 1 108 ? 21.385 10.060 -11.789 1.00 83.62 108 SER A CA 1
ATOM 831 C C . SER A 1 108 ? 19.990 10.585 -11.425 1.00 83.62 108 SER A C 1
ATOM 833 O O . SER A 1 108 ? 19.478 10.286 -10.343 1.00 83.62 108 SER A O 1
ATOM 835 N N . ASN A 1 109 ? 19.336 11.296 -12.349 1.00 83.50 109 ASN A N 1
ATOM 836 C CA . ASN A 1 109 ? 17.991 11.840 -12.171 1.00 83.50 109 ASN A CA 1
ATOM 837 C C . ASN A 1 109 ? 16.935 10.731 -12.078 1.00 83.50 109 ASN A C 1
ATOM 839 O O . ASN A 1 109 ? 16.072 10.775 -11.200 1.00 83.50 109 ASN A O 1
ATOM 843 N N . GLY A 1 110 ? 17.022 9.709 -12.935 1.00 80.06 110 GLY A N 1
ATOM 844 C CA . GLY A 1 110 ? 16.114 8.561 -12.903 1.00 80.06 110 GLY A CA 1
ATOM 845 C C . GLY A 1 110 ? 16.204 7.800 -11.578 1.00 80.06 110 GLY A C 1
ATOM 846 O O . GLY A 1 110 ? 15.180 7.517 -10.948 1.00 80.06 110 GLY A O 1
ATOM 847 N N . ALA A 1 111 ? 17.427 7.556 -11.101 1.00 81.88 111 ALA A N 1
ATOM 848 C CA . ALA A 1 111 ? 17.678 6.912 -9.813 1.00 81.88 111 ALA A CA 1
ATOM 849 C C . ALA A 1 111 ? 17.209 7.764 -8.617 1.00 81.88 111 ALA A C 1
ATOM 851 O O . ALA A 1 111 ? 16.643 7.227 -7.660 1.00 81.88 111 ALA A O 1
ATOM 852 N N . ALA A 1 112 ? 17.400 9.087 -8.665 1.00 85.62 112 ALA A N 1
ATOM 853 C CA . ALA A 1 112 ? 16.924 10.006 -7.633 1.00 85.62 112 ALA A CA 1
ATOM 854 C C . ALA A 1 112 ? 15.389 10.021 -7.544 1.00 85.62 112 ALA A C 1
ATOM 856 O O . ALA A 1 112 ? 14.842 9.938 -6.444 1.00 85.62 112 ALA A O 1
ATOM 857 N N . LEU A 1 113 ? 14.690 10.040 -8.684 1.00 85.56 113 LEU A N 1
ATOM 858 C CA . LEU A 1 113 ? 13.227 9.961 -8.732 1.00 85.56 113 LEU A CA 1
ATOM 859 C C . LEU A 1 113 ? 12.705 8.624 -8.197 1.00 85.56 113 LEU A C 1
ATOM 861 O O . LEU A 1 113 ? 11.734 8.622 -7.441 1.00 85.56 113 LEU A O 1
ATOM 865 N N . ARG A 1 114 ? 13.377 7.505 -8.512 1.00 83.12 114 ARG A N 1
ATOM 866 C CA . ARG A 1 114 ? 13.031 6.178 -7.969 1.00 83.12 114 ARG A CA 1
ATOM 867 C C . ARG A 1 114 ? 13.105 6.182 -6.445 1.00 83.12 114 ARG A C 1
ATOM 869 O O . ARG A 1 114 ? 12.161 5.772 -5.773 1.00 83.12 114 ARG A O 1
ATOM 876 N N . LYS A 1 115 ? 14.215 6.696 -5.902 1.00 85.00 115 LYS A N 1
ATOM 877 C CA . LYS A 1 115 ? 14.434 6.826 -4.453 1.00 85.00 115 LYS A CA 1
ATOM 878 C C . LYS A 1 115 ? 13.408 7.745 -3.799 1.00 85.00 115 LYS A C 1
ATOM 880 O O . LYS A 1 115 ? 12.861 7.394 -2.757 1.00 85.00 115 LYS A O 1
ATOM 885 N N . GLY A 1 116 ? 13.119 8.887 -4.422 1.00 86.94 116 GLY A N 1
ATOM 886 C CA . GLY A 1 116 ? 12.114 9.834 -3.947 1.00 86.94 116 GLY A CA 1
ATOM 887 C C . GLY A 1 116 ? 10.715 9.222 -3.892 1.00 86.94 116 GLY A C 1
ATOM 888 O O . GLY A 1 116 ? 10.035 9.350 -2.877 1.00 86.94 116 GLY A O 1
ATOM 889 N N . ALA A 1 117 ? 10.303 8.500 -4.937 1.00 86.56 117 ALA A N 1
ATOM 890 C CA . ALA A 1 117 ? 9.004 7.835 -4.977 1.00 86.56 117 ALA A CA 1
ATOM 891 C C . ALA A 1 117 ? 8.847 6.776 -3.874 1.00 86.56 117 ALA A C 1
ATOM 893 O O . ALA A 1 117 ? 7.820 6.746 -3.199 1.00 86.56 117 ALA A O 1
ATOM 894 N N . ALA A 1 118 ? 9.876 5.955 -3.646 1.00 86.38 118 ALA A N 1
ATOM 895 C CA . ALA A 1 118 ? 9.855 4.942 -2.592 1.00 86.38 118 ALA A CA 1
ATOM 896 C C . ALA A 1 118 ? 9.836 5.561 -1.184 1.00 86.38 118 ALA A C 1
ATOM 898 O O . ALA A 1 118 ? 9.081 5.127 -0.319 1.00 86.38 118 ALA A O 1
ATOM 899 N N . LEU A 1 119 ? 10.597 6.639 -0.956 1.00 87.94 119 LEU A N 1
ATOM 900 C CA . LEU A 1 119 ? 10.532 7.392 0.302 1.00 87.94 119 LEU A CA 1
ATOM 901 C C . LEU A 1 119 ? 9.141 7.986 0.546 1.00 87.94 119 LEU A C 1
ATOM 903 O O . LEU A 1 119 ? 8.642 7.934 1.668 1.00 87.94 119 LEU A O 1
ATOM 907 N N . LEU A 1 120 ? 8.492 8.519 -0.492 1.00 89.25 120 LEU A N 1
ATOM 908 C CA . LEU A 1 120 ? 7.126 9.032 -0.385 1.00 89.25 120 LEU A CA 1
ATOM 909 C C . LEU A 1 120 ? 6.128 7.922 -0.032 1.00 89.25 120 LEU A C 1
ATOM 911 O O . LEU A 1 120 ? 5.303 8.120 0.859 1.00 89.25 120 LEU A O 1
ATOM 915 N N . PHE A 1 121 ? 6.215 6.751 -0.669 1.00 87.69 121 PHE A N 1
ATOM 916 C CA . PHE A 1 121 ? 5.377 5.604 -0.307 1.00 87.69 121 PHE A CA 1
ATOM 917 C C . PHE A 1 121 ? 5.615 5.140 1.132 1.00 87.69 121 PHE A C 1
ATOM 919 O O . PHE A 1 121 ? 4.646 4.875 1.849 1.00 87.69 121 PHE A O 1
ATOM 926 N N . LEU A 1 122 ? 6.865 5.125 1.598 1.00 89.44 122 LEU A N 1
ATOM 927 C CA . LEU A 1 122 ? 7.194 4.816 2.988 1.00 89.44 122 LEU A CA 1
ATOM 928 C C . LEU A 1 122 ? 6.570 5.816 3.963 1.00 89.44 122 LEU A C 1
ATOM 930 O O . LEU A 1 122 ? 5.958 5.405 4.947 1.00 89.44 122 LEU A O 1
ATOM 934 N N . VAL A 1 123 ? 6.671 7.119 3.685 1.00 90.31 123 VAL A N 1
ATOM 935 C CA . VAL A 1 123 ? 6.070 8.166 4.526 1.00 90.31 123 VAL A CA 1
ATOM 936 C C . VAL A 1 123 ? 4.549 8.016 4.580 1.00 90.31 123 VAL A C 1
ATOM 938 O O . VAL A 1 123 ? 3.969 8.063 5.665 1.00 90.31 123 VAL A O 1
ATOM 941 N N . LEU A 1 124 ? 3.894 7.781 3.441 1.00 89.06 124 LEU A N 1
ATOM 942 C CA . LEU A 1 124 ? 2.444 7.559 3.389 1.00 89.06 124 LEU A CA 1
ATOM 943 C C . LEU A 1 124 ? 2.035 6.288 4.144 1.00 89.06 124 LEU A C 1
ATOM 945 O O . LEU A 1 124 ? 1.020 6.287 4.839 1.00 89.06 124 LEU A O 1
ATOM 949 N N . THR A 1 125 ? 2.848 5.235 4.080 1.00 89.12 125 THR A N 1
ATOM 950 C CA . THR A 1 125 ? 2.620 3.988 4.824 1.00 89.12 125 THR A CA 1
ATOM 951 C C . THR A 1 125 ? 2.811 4.176 6.325 1.00 89.12 125 THR A C 1
ATOM 953 O O . THR A 1 125 ? 1.994 3.707 7.114 1.00 89.12 125 THR A O 1
ATOM 956 N N . ALA A 1 126 ? 3.824 4.932 6.746 1.00 89.06 126 ALA A N 1
ATOM 957 C CA . ALA A 1 126 ? 4.026 5.274 8.150 1.00 89.06 126 ALA A CA 1
ATOM 958 C C . ALA A 1 126 ? 2.866 6.121 8.704 1.00 89.06 126 ALA A C 1
ATOM 960 O O . ALA A 1 126 ? 2.377 5.858 9.804 1.00 89.06 126 ALA A O 1
ATOM 961 N N . LEU A 1 127 ? 2.373 7.092 7.927 1.00 86.94 127 LEU A N 1
ATOM 962 C CA . LEU A 1 127 ? 1.180 7.869 8.277 1.00 86.94 127 LEU A CA 1
ATOM 963 C C . LEU A 1 127 ? -0.060 6.975 8.403 1.00 86.94 127 LEU A C 1
ATOM 965 O O . LEU A 1 127 ? -0.831 7.131 9.350 1.00 86.94 127 LEU A O 1
ATOM 969 N N . GLN A 1 128 ? -0.224 6.007 7.501 1.00 87.75 128 GLN A N 1
ATOM 970 C CA . GLN A 1 128 ? -1.317 5.039 7.550 1.00 87.75 128 GLN A CA 1
ATOM 971 C C . GLN A 1 128 ? -1.272 4.163 8.813 1.00 87.75 128 GLN A C 1
ATOM 973 O O . GLN A 1 128 ? -2.294 3.945 9.470 1.00 87.75 128 GLN A O 1
ATOM 978 N N . VAL A 1 129 ? -0.087 3.678 9.192 1.00 88.94 129 VAL A N 1
ATOM 979 C CA . VAL A 1 129 ? 0.117 2.928 10.442 1.00 88.94 129 VAL A CA 1
ATOM 980 C C . VAL A 1 129 ? -0.253 3.794 11.640 1.00 88.94 129 VAL A C 1
ATOM 982 O O . VAL A 1 129 ? -0.982 3.347 12.525 1.00 88.94 129 VAL A O 1
ATOM 985 N N . LEU A 1 130 ? 0.180 5.054 11.647 1.00 86.38 130 LEU A N 1
ATOM 986 C CA . LEU A 1 130 ? -0.115 5.988 12.726 1.00 86.38 130 LEU A CA 1
ATOM 987 C C . LEU A 1 130 ? -1.620 6.238 12.878 1.00 86.38 130 LEU A C 1
ATOM 989 O O . LEU A 1 130 ? -2.135 6.159 13.990 1.00 86.38 130 LEU A O 1
ATOM 993 N N . GLN A 1 131 ? -2.341 6.456 11.776 1.00 85.00 131 GLN A N 1
ATOM 994 C CA . GLN A 1 131 ? -3.806 6.566 11.778 1.00 85.00 131 GLN A CA 1
ATOM 995 C C . GLN A 1 131 ? -4.478 5.315 12.347 1.00 85.00 131 GLN A C 1
ATOM 997 O O . GLN A 1 131 ? -5.422 5.414 13.128 1.00 85.00 131 GLN A O 1
ATOM 1002 N N . THR A 1 132 ? -3.954 4.139 12.011 1.00 86.56 132 THR A N 1
ATOM 1003 C CA . THR A 1 132 ? -4.477 2.863 12.507 1.00 86.56 132 THR A CA 1
ATOM 1004 C C . THR A 1 132 ? -4.244 2.703 14.013 1.00 86.56 132 THR A C 1
ATOM 1006 O O . THR A 1 132 ? -5.136 2.267 14.737 1.00 86.56 132 THR A O 1
ATOM 1009 N N . VAL A 1 133 ? -3.081 3.118 14.523 1.00 85.69 133 VAL A N 1
ATOM 1010 C CA . VAL A 1 133 ? -2.790 3.132 15.968 1.00 85.69 133 VAL A CA 1
ATOM 1011 C C . VAL A 1 133 ? -3.717 4.093 16.709 1.00 85.69 133 VAL A C 1
ATOM 1013 O O . VAL A 1 133 ? -4.209 3.764 17.788 1.00 85.69 133 VAL A O 1
ATOM 1016 N N . VAL A 1 134 ? -3.975 5.268 16.132 1.00 83.00 134 VAL A N 1
ATOM 1017 C CA . VAL A 1 134 ? -4.919 6.247 16.687 1.00 83.00 134 VAL A CA 1
ATOM 1018 C C . VAL A 1 134 ? -6.327 5.666 16.751 1.00 83.00 134 VAL A C 1
ATOM 1020 O O . VAL A 1 134 ? -6.965 5.782 17.792 1.00 83.00 134 VAL A O 1
ATOM 1023 N N . LEU A 1 135 ? -6.777 4.978 15.699 1.00 83.00 135 LEU A N 1
ATOM 1024 C CA . LEU A 1 135 ? -8.058 4.274 15.696 1.00 83.00 135 LEU A CA 1
ATOM 1025 C C . LEU A 1 135 ? -8.133 3.220 16.811 1.00 83.00 135 LEU A C 1
ATOM 1027 O O . LEU A 1 135 ? -9.102 3.203 17.561 1.00 83.00 135 LEU A O 1
ATOM 1031 N N . ILE A 1 136 ? -7.106 2.378 16.967 1.00 83.38 136 ILE A N 1
ATOM 1032 C CA . ILE A 1 136 ? -7.069 1.349 18.023 1.00 83.38 136 ILE A CA 1
ATOM 1033 C C . ILE A 1 136 ? -7.150 1.985 19.419 1.00 83.38 136 ILE A C 1
ATOM 1035 O O . ILE A 1 136 ? -7.822 1.454 20.303 1.00 83.38 136 ILE A O 1
ATOM 1039 N N . ARG A 1 137 ? -6.475 3.122 19.637 1.00 81.56 137 ARG A N 1
ATOM 1040 C CA . ARG A 1 137 ? -6.559 3.860 20.907 1.00 81.56 137 ARG A CA 1
ATOM 1041 C C . ARG A 1 137 ? -7.948 4.449 21.130 1.00 81.56 137 ARG A C 1
ATOM 1043 O O . ARG A 1 137 ? -8.514 4.227 22.194 1.00 81.56 137 ARG A O 1
ATOM 1050 N N . ALA A 1 138 ? -8.507 5.116 20.122 1.00 77.56 138 ALA A N 1
ATOM 1051 C CA . ALA A 1 138 ? -9.838 5.711 20.192 1.00 77.56 138 ALA A CA 1
ATOM 1052 C C . ALA A 1 138 ? -10.924 4.657 20.467 1.00 77.56 138 ALA A C 1
ATOM 1054 O O . ALA A 1 138 ? -11.772 4.868 21.326 1.00 77.56 138 ALA A O 1
ATOM 1055 N N . GLU A 1 139 ? -10.862 3.486 19.824 1.00 76.69 139 GLU A N 1
ATOM 1056 C CA . GLU A 1 139 ? -11.794 2.383 20.097 1.00 76.69 139 GLU A CA 1
ATOM 1057 C C . GLU A 1 139 ? -11.621 1.786 21.503 1.00 76.69 139 GLU A C 1
ATOM 1059 O O . GLU A 1 139 ? -12.595 1.332 22.106 1.00 76.69 139 GLU A O 1
ATOM 1064 N N . ARG A 1 140 ? -10.396 1.773 22.043 1.00 75.62 140 ARG A N 1
ATOM 1065 C CA . ARG A 1 140 ? -10.130 1.279 23.402 1.00 75.62 140 ARG A CA 1
ATOM 1066 C C . ARG A 1 140 ? -10.637 2.242 24.475 1.00 75.62 140 ARG A C 1
ATOM 1068 O O . ARG A 1 140 ? -11.076 1.782 25.523 1.00 75.62 140 ARG A O 1
ATOM 1075 N N . GLU A 1 141 ? -10.568 3.544 24.216 1.00 74.94 141 GLU A N 1
ATOM 1076 C CA . GLU A 1 141 ? -11.061 4.598 25.111 1.00 74.94 141 GLU A CA 1
ATOM 1077 C C . GLU A 1 141 ? -12.587 4.777 25.007 1.00 74.94 141 GLU A C 1
ATOM 1079 O O . GLU A 1 141 ? -13.247 5.006 26.015 1.00 74.94 141 GLU A O 1
ATOM 1084 N N . GLY A 1 142 ? -13.164 4.612 23.811 1.00 63.50 142 GLY A N 1
ATOM 1085 C CA . GLY A 1 142 ? -14.595 4.762 23.517 1.00 63.50 142 GLY A CA 1
ATOM 1086 C C . GLY A 1 142 ? -15.407 3.460 23.538 1.00 63.50 142 GLY A C 1
ATOM 1087 O O . GLY A 1 142 ? -16.391 3.350 22.807 1.00 63.50 142 GLY A O 1
ATOM 1088 N N . GLN A 1 143 ? -15.004 2.459 24.333 1.00 57.28 143 GLN A N 1
ATOM 1089 C CA . GLN A 1 143 ? -15.581 1.099 24.325 1.00 57.28 143 GLN A CA 1
ATOM 1090 C C . GLN A 1 143 ? -17.114 1.024 24.488 1.00 57.28 143 GLN A C 1
ATOM 1092 O O . GLN A 1 143 ? -17.711 0.017 24.092 1.00 57.28 143 GLN A O 1
ATOM 1097 N N . ASP A 1 144 ? -17.756 2.069 25.016 1.00 51.75 144 ASP A N 1
ATOM 1098 C CA . ASP A 1 144 ? -19.194 2.084 25.293 1.00 51.75 144 ASP A CA 1
ATOM 1099 C C . ASP A 1 144 ? -20.074 2.460 24.085 1.00 51.75 144 ASP A C 1
ATOM 1101 O O . ASP A 1 144 ? -21.220 2.015 24.015 1.00 51.75 144 ASP A O 1
ATOM 1105 N N . THR A 1 145 ? -19.571 3.198 23.086 1.00 53.00 145 THR A N 1
ATOM 1106 C CA . THR A 1 145 ? -20.387 3.655 21.936 1.00 53.00 145 THR A CA 1
ATOM 1107 C C . THR A 1 145 ? -20.347 2.710 20.730 1.00 53.00 145 THR A C 1
ATOM 1109 O O . THR A 1 145 ? -21.353 2.557 20.038 1.00 53.00 145 THR A O 1
ATOM 1112 N N . LEU A 1 146 ? -19.231 2.010 20.485 1.00 53.03 146 LEU A N 1
ATOM 1113 C CA . LEU A 1 146 ? -19.072 1.122 19.316 1.00 53.03 146 LEU A CA 1
ATOM 1114 C C . LEU A 1 146 ? -19.617 -0.299 19.493 1.00 53.03 146 LEU A C 1
ATOM 1116 O O . LEU A 1 146 ? -19.860 -0.992 18.502 1.00 53.03 146 LEU A O 1
ATOM 1120 N N . ARG A 1 147 ? -19.849 -0.745 20.734 1.00 50.34 147 ARG A N 1
ATOM 1121 C CA . ARG A 1 147 ? -20.409 -2.078 21.024 1.00 50.34 147 ARG A CA 1
ATOM 1122 C C . ARG A 1 147 ? -21.815 -2.287 20.449 1.00 50.34 147 ARG A C 1
ATOM 1124 O O . ARG A 1 147 ? -22.235 -3.432 20.309 1.00 50.34 147 ARG A O 1
ATOM 1131 N N . TYR A 1 148 ? -22.519 -1.207 20.103 1.00 48.16 148 TYR A N 1
ATOM 1132 C CA . TYR A 1 148 ? -23.919 -1.243 19.680 1.00 48.16 148 TYR A CA 1
ATOM 1133 C C . TYR A 1 148 ? -24.125 -1.435 18.163 1.00 48.16 148 TYR A C 1
ATOM 1135 O O . TYR A 1 148 ? -25.244 -1.709 17.743 1.00 48.16 148 TYR A O 1
ATOM 1143 N N . TYR A 1 149 ? -23.082 -1.317 17.323 1.00 52.34 149 TYR A N 1
ATOM 1144 C CA . TYR A 1 149 ? -23.278 -1.145 15.870 1.00 52.34 149 TYR A CA 1
ATOM 1145 C C . TYR A 1 149 ? -23.076 -2.399 14.991 1.00 52.34 149 TYR A C 1
ATOM 1147 O O . TYR A 1 149 ? -23.473 -2.384 13.830 1.00 52.34 149 TYR A O 1
ATOM 1155 N N . SER A 1 150 ? -22.497 -3.510 15.476 1.00 55.03 150 SER A N 1
ATOM 1156 C CA . SER A 1 150 ? -22.445 -4.756 14.680 1.00 55.03 150 SER A CA 1
ATOM 1157 C C . SER A 1 150 ? -22.034 -5.989 15.493 1.00 55.03 150 SER A C 1
ATOM 1159 O O . SER A 1 150 ? -21.017 -5.976 16.184 1.00 55.03 150 SER A O 1
ATOM 1161 N N . SER A 1 151 ? -22.786 -7.087 15.362 1.00 61.31 151 SER A N 1
ATOM 1162 C CA . SER A 1 151 ? -22.518 -8.381 16.014 1.00 61.31 151 SER A CA 1
ATOM 1163 C C . SER A 1 151 ? -21.521 -9.278 15.261 1.00 61.31 151 SER A C 1
ATOM 1165 O O . SER A 1 151 ? -21.181 -10.358 15.747 1.00 61.31 151 SER A O 1
ATOM 1167 N N . SER A 1 152 ? -21.040 -8.864 14.082 1.00 68.62 152 SER A N 1
ATOM 1168 C CA . SER A 1 152 ? -20.144 -9.692 13.264 1.00 68.62 152 SER A CA 1
ATOM 1169 C C . SER A 1 152 ? -18.707 -9.716 13.804 1.00 68.62 152 SER A C 1
ATOM 1171 O O . SER A 1 152 ? -18.184 -8.718 14.306 1.00 68.62 152 SER A O 1
ATOM 1173 N N . PHE A 1 153 ? -18.035 -10.867 13.680 1.00 70.50 153 PHE A N 1
ATOM 1174 C CA . PHE A 1 153 ? -16.658 -11.057 14.156 1.00 70.50 153 PHE A CA 1
ATOM 1175 C C . PHE A 1 153 ? -15.674 -10.046 13.543 1.00 70.50 153 PHE A C 1
ATOM 1177 O O . PHE A 1 153 ? -14.834 -9.500 14.265 1.00 70.50 153 PHE A O 1
ATOM 1184 N N . GLY A 1 154 ? -15.814 -9.770 12.239 1.00 66.56 154 GLY A N 1
ATOM 1185 C CA . GLY A 1 154 ? -14.985 -8.809 11.514 1.00 66.56 154 GLY A CA 1
ATOM 1186 C C . GLY A 1 154 ? -15.192 -7.378 11.990 1.00 66.56 154 GLY A C 1
ATOM 1187 O O . GLY A 1 154 ? -14.214 -6.667 12.176 1.00 66.56 154 GLY A O 1
ATOM 1188 N N . ALA A 1 155 ? -16.426 -6.976 12.307 1.00 69.94 155 ALA A N 1
ATOM 1189 C CA . ALA A 1 155 ? -16.685 -5.649 12.855 1.00 69.94 155 ALA A CA 1
ATOM 1190 C C . ALA A 1 155 ? -16.176 -5.495 14.298 1.00 69.94 155 ALA A C 1
ATOM 1192 O O . ALA A 1 155 ? -15.769 -4.402 14.694 1.00 69.94 155 ALA A O 1
ATOM 1193 N N . LYS A 1 156 ? -16.160 -6.574 15.086 1.00 73.12 156 LYS A N 1
ATOM 1194 C CA . LYS A 1 156 ? -15.652 -6.548 16.465 1.00 73.12 156 LYS A CA 1
ATOM 1195 C C . LYS A 1 156 ? -14.127 -6.438 16.541 1.00 73.12 156 LYS A C 1
ATOM 1197 O O . LYS A 1 156 ? -13.618 -5.781 17.441 1.00 73.12 156 LYS A O 1
ATOM 1202 N N . HIS A 1 157 ? -13.407 -7.068 15.613 1.00 79.19 157 HIS A N 1
ATOM 1203 C CA . HIS A 1 157 ? -11.938 -7.067 15.583 1.00 79.19 157 HIS A CA 1
ATOM 1204 C C . HIS A 1 157 ? -11.361 -6.225 14.435 1.00 79.19 157 HIS A C 1
ATOM 1206 O O . HIS A 1 157 ? -10.175 -6.340 14.134 1.00 79.19 157 HIS A O 1
ATOM 1212 N N . ALA A 1 158 ? -12.179 -5.375 13.803 1.00 79.00 158 ALA A N 1
ATOM 1213 C CA . ALA A 1 158 ? -11.805 -4.605 12.618 1.00 79.00 158 ALA A CA 1
ATOM 1214 C C . ALA A 1 158 ? -10.528 -3.784 12.836 1.00 79.00 158 ALA A C 1
ATOM 1216 O O . ALA A 1 158 ? -9.627 -3.832 12.007 1.00 79.00 158 ALA A O 1
ATOM 1217 N N . SER A 1 159 ? -10.403 -3.090 13.970 1.00 80.44 159 SER A N 1
ATOM 1218 C CA . SER A 1 159 ? -9.224 -2.275 14.284 1.00 80.44 159 SER A CA 1
ATOM 1219 C C . SER A 1 159 ? -7.943 -3.089 14.449 1.00 80.44 159 SER A C 1
ATOM 1221 O O . SER A 1 159 ? -6.888 -2.662 13.982 1.00 80.44 159 SER A O 1
ATOM 1223 N N . LEU A 1 160 ? -8.021 -4.286 15.038 1.00 83.25 160 LEU A N 1
ATOM 1224 C CA . LEU A 1 160 ? -6.881 -5.205 15.124 1.00 83.25 160 LEU A CA 1
ATOM 1225 C C . LEU A 1 160 ? -6.505 -5.762 13.749 1.00 83.25 160 LEU A C 1
ATOM 1227 O O . LEU A 1 160 ? -5.321 -5.831 13.422 1.00 83.25 160 LEU A O 1
ATOM 1231 N N . ILE A 1 161 ? -7.500 -6.108 12.926 1.00 86.62 161 ILE A N 1
ATOM 1232 C CA . ILE A 1 161 ? -7.284 -6.560 11.545 1.00 86.62 161 ILE A CA 1
ATOM 1233 C C . ILE A 1 161 ? -6.628 -5.442 10.726 1.00 86.62 161 ILE A C 1
ATOM 1235 O O . ILE A 1 161 ? -5.654 -5.691 10.018 1.00 86.62 161 ILE A O 1
ATOM 1239 N N . PHE A 1 162 ? -7.090 -4.199 10.869 1.00 87.44 162 PHE A N 1
ATOM 1240 C CA . PHE A 1 162 ? -6.474 -3.043 10.225 1.00 87.44 162 PHE A CA 1
ATOM 1241 C C . PHE A 1 162 ? -5.043 -2.816 10.699 1.00 87.44 162 PHE A C 1
ATOM 1243 O O . PHE A 1 162 ? -4.170 -2.552 9.875 1.00 87.44 162 PHE A O 1
ATOM 1250 N N . GLY A 1 163 ? -4.784 -2.972 12.001 1.00 85.94 163 GLY A N 1
ATOM 1251 C CA . GLY A 1 163 ? -3.438 -2.921 12.570 1.00 85.94 163 GLY A CA 1
ATOM 1252 C C . GLY A 1 163 ? -2.508 -3.949 11.933 1.00 85.94 163 GLY A C 1
ATOM 1253 O O . GLY A 1 163 ? -1.401 -3.606 11.519 1.00 85.94 163 GLY A O 1
ATOM 1254 N N . LEU A 1 164 ? -2.980 -5.187 11.780 1.00 88.81 164 LEU A N 1
ATOM 1255 C CA . LEU A 1 164 ? -2.220 -6.254 11.135 1.00 88.81 164 LEU A CA 1
ATOM 1256 C C . LEU A 1 164 ? -1.930 -5.937 9.660 1.00 88.81 164 LEU A C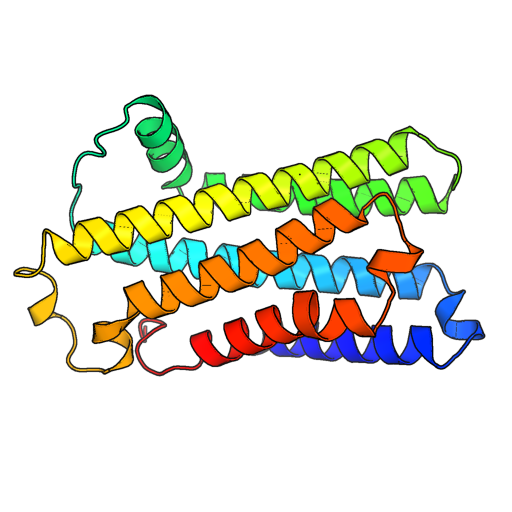 1
ATOM 1258 O O . LEU A 1 164 ? -0.781 -6.041 9.237 1.00 88.81 164 LEU A O 1
ATOM 1262 N N . ILE A 1 165 ? -2.932 -5.483 8.896 1.00 87.94 165 ILE A N 1
ATOM 1263 C CA . ILE A 1 165 ? -2.760 -5.046 7.497 1.00 87.94 165 ILE A CA 1
ATOM 1264 C C . ILE A 1 165 ? -1.723 -3.919 7.411 1.00 87.94 165 ILE A C 1
ATOM 1266 O O . ILE A 1 165 ? -0.827 -3.963 6.571 1.00 87.94 165 ILE A O 1
ATOM 1270 N N . ALA A 1 166 ? -1.801 -2.922 8.294 1.00 89.06 166 ALA A N 1
ATOM 1271 C CA . ALA A 1 166 ? -0.879 -1.791 8.291 1.00 89.06 166 ALA A CA 1
ATOM 1272 C C . ALA A 1 166 ? 0.573 -2.222 8.573 1.00 89.06 166 ALA A C 1
ATOM 1274 O O . ALA A 1 166 ? 1.489 -1.739 7.908 1.00 89.06 166 ALA A O 1
ATOM 1275 N N . ILE A 1 167 ? 0.790 -3.165 9.498 1.00 89.00 167 ILE A N 1
ATOM 1276 C CA . ILE A 1 167 ? 2.121 -3.731 9.778 1.00 89.00 167 ILE A CA 1
ATOM 1277 C C . ILE A 1 167 ? 2.654 -4.501 8.566 1.00 89.00 167 ILE A C 1
ATOM 1279 O O . ILE A 1 167 ? 3.809 -4.319 8.189 1.00 89.00 167 ILE A O 1
ATOM 1283 N N . LEU A 1 168 ? 1.822 -5.328 7.930 1.00 88.75 168 LEU A N 1
ATOM 1284 C CA . LEU A 1 168 ? 2.206 -6.087 6.737 1.00 88.75 168 LEU A CA 1
ATOM 1285 C C . LEU A 1 168 ? 2.624 -5.160 5.583 1.00 88.75 168 LEU A C 1
ATOM 1287 O O . LEU A 1 168 ? 3.659 -5.386 4.955 1.00 88.75 168 LEU A O 1
ATOM 1291 N N . LEU A 1 169 ? 1.871 -4.081 5.344 1.00 88.00 169 LEU A N 1
ATOM 1292 C CA . LEU A 1 169 ? 2.227 -3.068 4.343 1.00 88.00 169 LEU A CA 1
ATOM 1293 C C . LEU A 1 169 ? 3.520 -2.327 4.708 1.00 88.00 169 LEU A C 1
ATOM 1295 O O . LEU A 1 169 ? 4.335 -2.064 3.824 1.00 88.00 169 LEU A O 1
ATOM 1299 N N . LEU A 1 170 ? 3.739 -2.033 5.994 1.00 90.00 170 LEU A N 1
ATOM 1300 C CA . LEU A 1 170 ? 4.961 -1.385 6.466 1.00 90.00 170 LEU A CA 1
ATOM 1301 C C . LEU A 1 170 ? 6.195 -2.267 6.252 1.00 90.00 170 LEU A C 1
ATOM 1303 O O . LEU A 1 170 ? 7.200 -1.772 5.752 1.00 90.00 170 LEU A O 1
ATOM 1307 N N . ILE A 1 171 ? 6.124 -3.560 6.584 1.00 89.19 171 ILE A N 1
ATOM 1308 C CA . ILE A 1 171 ? 7.228 -4.513 6.370 1.00 89.19 171 ILE A CA 1
ATOM 1309 C C . ILE A 1 171 ? 7.624 -4.539 4.891 1.00 89.19 171 ILE A C 1
ATOM 1311 O O . ILE A 1 171 ? 8.804 -4.396 4.563 1.00 89.19 171 ILE A O 1
ATOM 1315 N N . ARG A 1 172 ? 6.630 -4.657 4.005 1.00 87.56 172 ARG A N 1
ATOM 1316 C CA . ARG A 1 172 ? 6.834 -4.662 2.553 1.00 87.56 172 ARG A CA 1
ATOM 1317 C C . ARG A 1 172 ? 7.497 -3.382 2.060 1.00 87.56 172 ARG A C 1
ATOM 1319 O O . ARG A 1 172 ? 8.430 -3.440 1.259 1.00 87.56 172 ARG A O 1
ATOM 1326 N N . GLU A 1 173 ? 7.053 -2.228 2.547 1.00 87.25 173 GLU A N 1
ATOM 1327 C CA . GLU A 1 173 ? 7.594 -0.945 2.098 1.00 87.25 173 GLU A CA 1
ATOM 1328 C C . GLU A 1 173 ? 8.998 -0.669 2.644 1.00 87.25 173 GLU A C 1
ATOM 1330 O O . GLU A 1 173 ? 9.867 -0.198 1.910 1.00 87.25 173 GLU A O 1
ATOM 1335 N N . VAL A 1 174 ? 9.269 -1.040 3.897 1.00 88.31 174 VAL A N 1
ATOM 1336 C CA . VAL A 1 174 ? 10.613 -0.957 4.485 1.00 88.31 174 VAL A CA 1
ATOM 1337 C C . VAL A 1 174 ? 11.597 -1.815 3.695 1.00 88.31 174 VAL A C 1
ATOM 1339 O O . VAL A 1 174 ? 12.690 -1.346 3.384 1.00 88.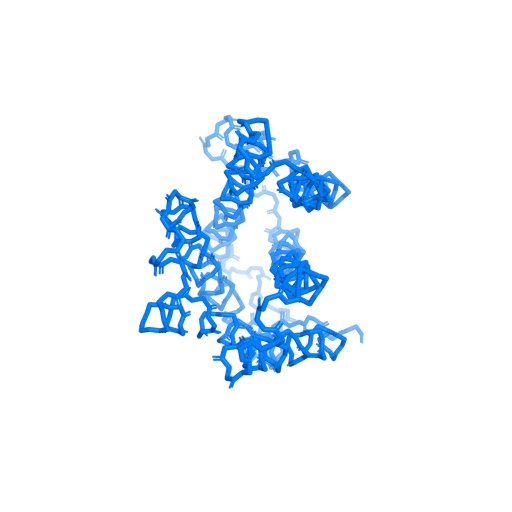31 174 VAL A O 1
ATOM 1342 N N . PHE A 1 175 ? 11.209 -3.033 3.308 1.00 86.12 175 PHE A N 1
ATOM 1343 C CA . PHE A 1 175 ? 12.040 -3.882 2.455 1.00 86.12 175 PHE A CA 1
ATOM 1344 C C . PHE A 1 175 ? 12.287 -3.250 1.076 1.00 86.12 175 PHE A C 1
ATOM 1346 O O . PHE A 1 175 ? 13.426 -3.231 0.604 1.00 86.12 175 PHE A O 1
ATOM 1353 N N . SER A 1 176 ? 11.254 -2.678 0.449 1.00 82.69 176 SER A N 1
ATOM 1354 C CA . SER A 1 176 ? 11.364 -2.002 -0.852 1.00 82.69 176 SER A CA 1
ATOM 1355 C C . SER A 1 176 ? 12.326 -0.808 -0.810 1.00 82.69 176 SER A C 1
ATOM 1357 O O . SER A 1 176 ? 13.151 -0.636 -1.706 1.00 82.69 176 SER A O 1
ATOM 1359 N N . VAL A 1 177 ? 12.273 0.005 0.250 1.00 86.50 177 VAL A N 1
ATOM 1360 C CA . VAL A 1 177 ? 13.202 1.131 0.434 1.00 86.50 177 VAL A CA 1
ATOM 1361 C C . VAL A 1 177 ? 14.609 0.645 0.779 1.00 86.50 177 VAL A C 1
ATOM 1363 O O . VAL A 1 177 ? 15.577 1.174 0.241 1.00 86.50 177 VAL A O 1
ATOM 1366 N N . ALA A 1 178 ? 14.748 -0.374 1.630 1.00 85.88 178 ALA A N 1
ATOM 1367 C CA . ALA A 1 178 ? 16.052 -0.914 2.016 1.00 85.88 178 ALA A CA 1
ATOM 1368 C C . ALA A 1 178 ? 16.808 -1.534 0.829 1.00 85.88 178 ALA A C 1
ATOM 1370 O O . ALA A 1 178 ? 18.030 -1.433 0.751 1.00 85.88 178 ALA A O 1
ATOM 1371 N N . THR A 1 179 ? 16.086 -2.138 -0.115 1.00 83.94 179 THR A N 1
ATOM 1372 C CA . THR A 1 179 ? 16.667 -2.804 -1.290 1.00 83.94 179 THR A CA 1
ATOM 1373 C C . THR A 1 179 ? 16.756 -1.908 -2.528 1.00 83.94 179 THR A C 1
ATOM 1375 O O . THR A 1 179 ? 17.253 -2.341 -3.566 1.00 83.94 179 THR A O 1
ATOM 1378 N N . ILE A 1 180 ? 16.359 -0.633 -2.442 1.00 80.31 180 ILE A N 1
ATOM 1379 C CA . ILE A 1 180 ? 16.294 0.264 -3.607 1.00 80.31 180 ILE A CA 1
ATOM 1380 C C . ILE A 1 180 ? 17.647 0.533 -4.273 1.00 80.31 180 ILE A C 1
ATOM 1382 O O . ILE A 1 180 ? 17.709 0.828 -5.465 1.00 80.31 180 ILE A O 1
ATOM 1386 N N . SER A 1 181 ? 18.734 0.465 -3.504 1.00 75.50 181 SER A N 1
ATOM 1387 C CA . SER A 1 181 ? 20.106 0.631 -3.987 1.00 75.50 181 SER A CA 1
ATOM 1388 C C . SER A 1 18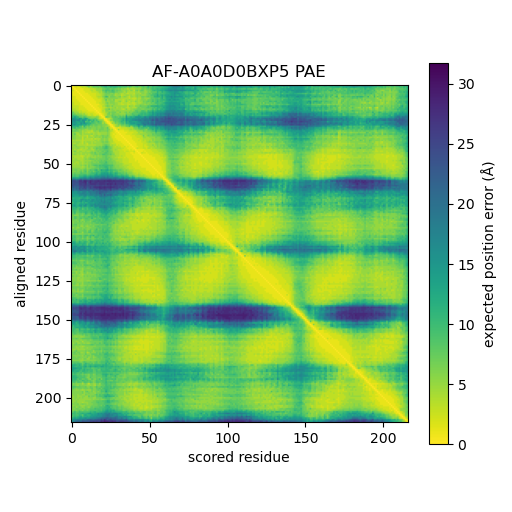1 ? 20.734 -0.676 -4.468 1.00 75.50 181 SER A C 1
ATOM 1390 O O . SER A 1 181 ? 21.808 -0.633 -5.063 1.00 75.50 181 SER A O 1
ATOM 1392 N N . ASN A 1 182 ? 20.094 -1.823 -4.222 1.00 77.75 182 ASN A N 1
ATOM 1393 C CA . ASN A 1 182 ? 20.642 -3.142 -4.502 1.00 77.75 182 ASN A CA 1
ATOM 1394 C C . ASN A 1 182 ? 19.614 -4.023 -5.229 1.00 77.75 182 ASN A C 1
ATOM 1396 O O . ASN A 1 182 ? 18.886 -4.808 -4.618 1.00 77.75 182 ASN A O 1
ATOM 1400 N N . LEU A 1 183 ? 19.598 -3.916 -6.561 1.00 70.88 183 LEU A N 1
ATOM 1401 C CA . LEU A 1 183 ? 18.722 -4.701 -7.438 1.00 70.88 183 LEU A CA 1
ATOM 1402 C C . LEU A 1 183 ? 18.883 -6.216 -7.252 1.00 70.88 183 LEU A C 1
ATOM 1404 O O . LEU A 1 183 ? 17.897 -6.942 -7.355 1.00 70.88 183 LEU A O 1
ATOM 1408 N N . ALA A 1 184 ? 20.088 -6.693 -6.927 1.00 73.75 184 ALA A N 1
ATOM 1409 C CA . ALA A 1 184 ? 20.324 -8.114 -6.686 1.00 73.75 184 ALA A CA 1
ATOM 1410 C C . ALA A 1 184 ? 19.577 -8.613 -5.438 1.00 73.75 184 ALA A C 1
ATOM 1412 O O . ALA A 1 184 ? 19.025 -9.709 -5.449 1.00 73.75 184 ALA A O 1
ATOM 1413 N N . GLN A 1 185 ? 19.495 -7.800 -4.379 1.00 74.62 185 GLN A N 1
ATOM 1414 C CA . GLN A 1 185 ? 18.687 -8.126 -3.199 1.00 74.62 185 GLN A CA 1
ATOM 1415 C C . GLN A 1 185 ? 17.190 -7.917 -3.434 1.00 74.62 185 GLN A C 1
ATOM 1417 O O . GLN A 1 185 ? 16.397 -8.737 -2.977 1.00 74.62 185 GLN A O 1
ATOM 1422 N N . ALA A 1 186 ? 16.799 -6.873 -4.170 1.00 71.25 186 ALA A N 1
ATOM 1423 C CA . ALA A 1 186 ? 15.396 -6.612 -4.503 1.00 71.25 186 ALA A CA 1
ATOM 1424 C C . ALA A 1 186 ? 14.767 -7.746 -5.336 1.00 71.25 186 ALA A C 1
ATOM 1426 O O .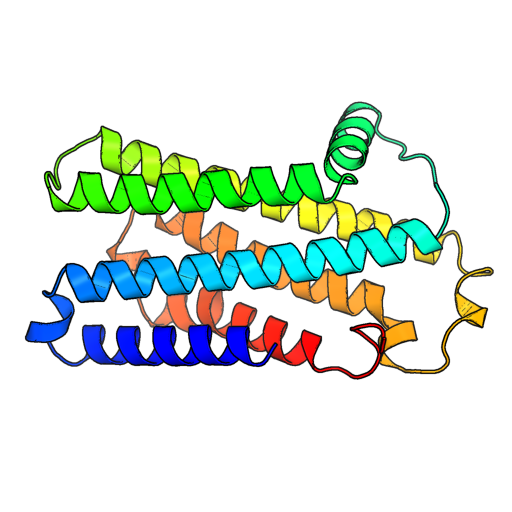 ALA A 1 186 ? 13.581 -8.044 -5.191 1.00 71.25 186 ALA A O 1
ATOM 1427 N N . ASN A 1 187 ? 15.564 -8.392 -6.192 1.00 73.50 187 ASN A N 1
ATOM 1428 C CA . ASN A 1 187 ? 15.127 -9.495 -7.048 1.00 73.50 187 ASN A CA 1
ATOM 1429 C C . ASN A 1 187 ? 15.424 -10.883 -6.479 1.00 73.50 187 ASN A C 1
ATOM 1431 O O . ASN A 1 187 ? 15.035 -11.873 -7.091 1.00 73.50 187 ASN A O 1
ATOM 1435 N N . ASN A 1 188 ? 16.066 -10.974 -5.314 1.00 80.81 188 ASN A N 1
ATOM 1436 C CA . ASN A 1 188 ? 16.319 -12.259 -4.686 1.00 80.81 188 ASN A CA 1
ATOM 1437 C C . ASN A 1 188 ? 14.995 -12.877 -4.219 1.00 80.81 188 ASN A C 1
ATOM 1439 O O . ASN A 1 188 ? 14.351 -12.381 -3.290 1.00 80.81 188 ASN A O 1
ATOM 1443 N N . GLU A 1 189 ? 14.616 -13.982 -4.854 1.00 79.12 189 GLU A N 1
ATOM 1444 C CA . GLU A 1 189 ? 13.370 -14.701 -4.596 1.00 79.12 189 GLU A CA 1
ATOM 1445 C C . GLU A 1 189 ? 13.194 -15.073 -3.121 1.00 79.12 189 GLU A C 1
ATOM 1447 O O . GLU A 1 189 ? 12.099 -14.930 -2.574 1.00 79.12 189 GLU A O 1
ATOM 1452 N N . HIS A 1 190 ? 14.284 -15.452 -2.448 1.00 83.19 190 HIS A N 1
ATOM 1453 C CA . HIS A 1 190 ? 14.267 -15.856 -1.044 1.00 83.19 190 HIS A CA 1
ATOM 1454 C C . HIS A 1 190 ? 13.781 -14.737 -0.112 1.00 83.19 190 HIS A C 1
ATOM 1456 O O . HIS A 1 190 ? 13.169 -15.009 0.918 1.00 83.19 190 HIS A O 1
ATOM 1462 N N . PHE A 1 191 ? 14.028 -13.473 -0.464 1.00 80.75 191 PHE A N 1
ATOM 1463 C CA . PHE A 1 191 ? 13.551 -12.324 0.309 1.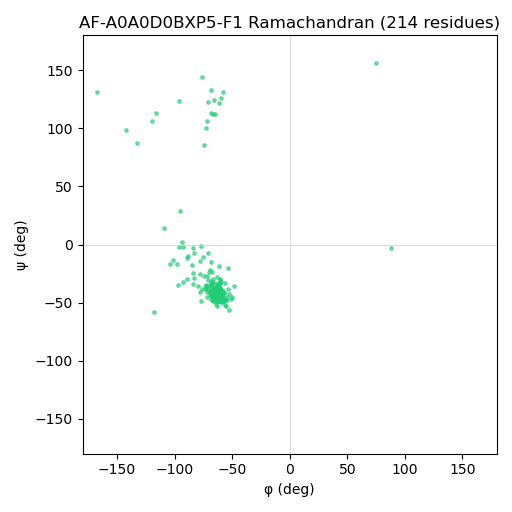00 80.75 191 PHE A CA 1
ATOM 1464 C C . PHE A 1 191 ? 12.259 -11.743 -0.257 1.00 80.75 191 PHE A C 1
ATOM 1466 O O . PHE A 1 191 ? 11.389 -11.311 0.498 1.00 80.75 191 PHE A O 1
ATOM 1473 N N . TRP A 1 192 ? 12.102 -11.771 -1.578 1.00 80.50 192 TRP A N 1
ATOM 1474 C CA . TRP A 1 192 ? 10.968 -11.160 -2.252 1.00 80.50 192 TRP A CA 1
ATOM 1475 C C . TRP A 1 192 ? 9.638 -11.851 -1.921 1.00 80.50 192 TRP A C 1
ATOM 1477 O O . TRP A 1 192 ? 8.653 -11.179 -1.612 1.00 80.50 192 TRP A O 1
ATOM 1487 N N . TYR A 1 193 ? 9.592 -13.186 -1.904 1.00 80.44 193 TYR A N 1
ATOM 1488 C CA . TYR A 1 193 ? 8.358 -13.905 -1.573 1.00 80.44 193 TYR A CA 1
ATOM 1489 C C . TYR A 1 193 ? 7.856 -13.645 -0.140 1.00 80.44 193 TYR A C 1
ATOM 1491 O O . TYR A 1 193 ? 6.700 -13.243 0.004 1.00 80.44 193 TYR A O 1
ATOM 1499 N N . PRO A 1 194 ? 8.664 -13.810 0.925 1.00 84.19 194 PRO A N 1
ATOM 1500 C CA . PRO A 1 194 ? 8.182 -13.607 2.292 1.00 84.19 194 PRO A CA 1
ATOM 1501 C C . PRO A 1 194 ? 7.981 -12.137 2.677 1.00 84.19 194 PRO A C 1
ATOM 1503 O O . PRO A 1 194 ? 7.155 -11.864 3.544 1.00 84.19 194 PRO A O 1
ATOM 1506 N N . LEU A 1 195 ? 8.711 -11.191 2.072 1.00 84.06 195 LEU A N 1
ATOM 1507 C CA . LEU A 1 195 ? 8.677 -9.778 2.480 1.00 84.06 195 LEU A CA 1
ATOM 1508 C C . LEU A 1 195 ? 7.869 -8.878 1.543 1.00 84.06 195 LEU A C 1
ATOM 1510 O O . LEU A 1 195 ? 7.496 -7.783 1.952 1.00 84.06 195 LEU A O 1
ATOM 1514 N N . VAL A 1 196 ? 7.561 -9.315 0.319 1.00 81.19 196 VAL A N 1
ATOM 1515 C CA . VAL A 1 196 ? 6.758 -8.535 -0.640 1.00 81.19 196 VAL A CA 1
ATOM 1516 C C . VAL A 1 196 ? 5.468 -9.264 -0.993 1.00 81.19 196 VAL A C 1
ATOM 1518 O O . VAL A 1 196 ? 4.388 -8.736 -0.735 1.00 81.19 196 VAL A O 1
ATOM 1521 N N . ALA A 1 197 ? 5.553 -10.488 -1.518 1.00 81.62 197 ALA A N 1
ATOM 1522 C CA . ALA A 1 197 ? 4.372 -11.201 -2.007 1.00 81.62 197 ALA A CA 1
ATOM 1523 C C . ALA A 1 197 ? 3.455 -11.692 -0.873 1.00 81.62 197 ALA A C 1
ATOM 1525 O O . ALA A 1 197 ? 2.236 -11.518 -0.936 1.00 81.62 197 ALA A O 1
ATOM 1526 N N . LEU A 1 198 ? 4.031 -12.281 0.179 1.00 84.50 198 LEU A N 1
ATOM 1527 C CA . LEU A 1 198 ? 3.282 -12.829 1.309 1.00 84.50 198 LEU A CA 1
ATOM 1528 C C . LEU A 1 198 ? 2.504 -11.746 2.076 1.00 84.50 198 LEU A C 1
ATOM 1530 O O . LEU A 1 198 ? 1.311 -11.955 2.296 1.00 84.50 198 LEU A O 1
ATOM 1534 N N . PRO A 1 199 ? 3.084 -10.582 2.441 1.00 85.44 199 PRO A N 1
ATOM 1535 C CA . PRO A 1 199 ? 2.328 -9.532 3.115 1.00 85.44 199 PRO A CA 1
ATOM 1536 C C . PRO A 1 199 ? 1.149 -9.035 2.283 1.00 85.44 199 PRO A C 1
ATOM 1538 O O . PRO A 1 199 ? 0.069 -8.806 2.815 1.00 85.44 199 PRO A O 1
ATOM 1541 N N . GLU A 1 200 ? 1.317 -8.920 0.968 1.00 81.44 200 GLU A N 1
ATOM 1542 C CA . GLU A 1 200 ? 0.258 -8.459 0.071 1.00 81.44 2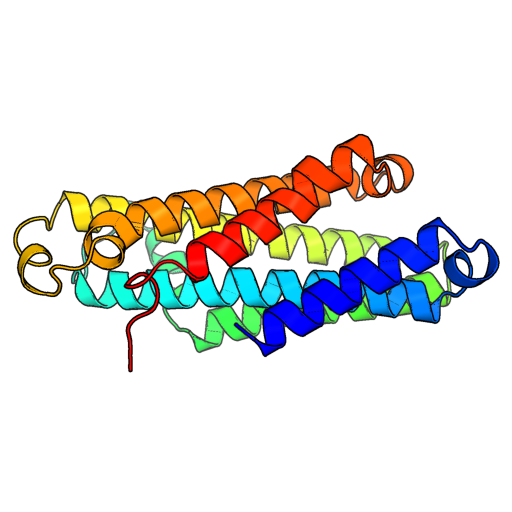00 GLU A CA 1
ATOM 1543 C C . GLU A 1 200 ? -0.861 -9.493 -0.087 1.00 81.44 200 GLU A C 1
ATOM 1545 O O . GLU A 1 200 ? -2.039 -9.122 -0.083 1.00 81.44 200 GLU A O 1
ATOM 1550 N N . LEU A 1 201 ? -0.512 -10.780 -0.168 1.00 83.62 201 LEU A N 1
ATOM 1551 C CA . LEU A 1 201 ? -1.480 -11.874 -0.175 1.00 83.62 201 LEU A CA 1
ATOM 1552 C C . LEU A 1 201 ? -2.254 -11.925 1.145 1.00 83.62 201 LEU A C 1
ATOM 1554 O O . LEU A 1 201 ? -3.482 -11.976 1.131 1.00 83.62 201 LEU A O 1
ATOM 1558 N N . LEU A 1 202 ? -1.556 -11.845 2.279 1.00 85.56 202 LEU A N 1
ATOM 1559 C CA . LEU A 1 202 ? -2.181 -11.815 3.598 1.00 85.56 202 LEU A CA 1
ATOM 1560 C C . LEU A 1 202 ? -3.120 -10.614 3.729 1.00 85.56 202 LEU A C 1
ATOM 1562 O O . LEU A 1 202 ? -4.275 -10.795 4.104 1.00 85.56 202 LEU A O 1
ATOM 1566 N N . CYS A 1 203 ? -2.696 -9.416 3.322 1.00 85.62 203 CYS A N 1
ATOM 1567 C CA . CYS A 1 203 ? -3.569 -8.243 3.273 1.00 85.62 203 CYS A CA 1
ATOM 1568 C C . CYS A 1 203 ? -4.834 -8.511 2.446 1.00 85.62 203 CYS A C 1
ATOM 1570 O O . CYS A 1 203 ? -5.936 -8.239 2.918 1.00 85.62 203 CYS A O 1
ATOM 1572 N N . ALA A 1 204 ? -4.700 -9.092 1.249 1.00 82.12 204 ALA A N 1
ATOM 1573 C CA . ALA A 1 204 ? -5.843 -9.443 0.408 1.00 82.12 204 ALA A CA 1
ATOM 1574 C C . ALA A 1 204 ? -6.800 -10.425 1.106 1.00 82.12 204 ALA A C 1
ATOM 1576 O O . ALA A 1 204 ? -8.009 -10.218 1.058 1.00 82.12 204 ALA A O 1
ATOM 1577 N N . THR A 1 205 ? -6.280 -11.442 1.802 1.00 83.56 205 THR A N 1
ATOM 1578 C CA . THR A 1 205 ? -7.110 -12.380 2.581 1.00 83.56 205 THR A CA 1
ATOM 1579 C C . THR A 1 205 ? -7.767 -11.732 3.800 1.00 83.56 205 THR A C 1
ATOM 1581 O O . THR A 1 205 ? -8.904 -12.046 4.129 1.00 83.56 205 THR A O 1
ATOM 1584 N N . LEU A 1 206 ? -7.107 -10.777 4.456 1.00 84.56 206 LEU A N 1
ATOM 1585 C CA . LEU A 1 206 ? -7.695 -10.056 5.585 1.00 84.56 206 LEU A CA 1
ATOM 1586 C C . LEU A 1 206 ? -8.851 -9.151 5.130 1.00 84.56 206 LEU A C 1
ATOM 1588 O O . LEU A 1 206 ? -9.830 -8.996 5.856 1.00 84.56 206 LEU A O 1
ATOM 1592 N N . TYR A 1 207 ? -8.790 -8.615 3.907 1.00 81.81 207 TYR A N 1
ATOM 1593 C CA . TYR A 1 207 ? -9.896 -7.859 3.313 1.00 81.81 207 TYR A CA 1
ATOM 1594 C C . TYR A 1 207 ? -11.119 -8.702 2.954 1.00 81.81 207 TYR A C 1
ATOM 1596 O O . TYR A 1 207 ? -12.206 -8.141 2.826 1.00 81.81 207 TYR A O 1
ATOM 1604 N N . THR A 1 208 ? -10.975 -10.016 2.766 1.00 81.44 208 THR A N 1
ATOM 1605 C CA . THR A 1 208 ? -12.123 -10.887 2.471 1.00 81.44 208 THR A CA 1
ATOM 1606 C C . THR A 1 208 ? -12.877 -11.317 3.726 1.00 81.44 208 THR A C 1
ATOM 1608 O O . THR A 1 208 ? -13.956 -11.896 3.600 1.00 81.44 208 THR A O 1
ATOM 1611 N N . ILE A 1 209 ? -12.362 -11.017 4.927 1.00 81.81 209 ILE A N 1
ATOM 1612 C CA . ILE A 1 209 ? -13.035 -11.342 6.187 1.00 81.81 209 ILE A CA 1
ATOM 1613 C C . ILE A 1 209 ? -14.387 -10.602 6.247 1.00 81.81 209 ILE A C 1
ATOM 1615 O O . ILE A 1 209 ? -14.421 -9.365 6.203 1.00 81.81 209 ILE A O 1
ATOM 1619 N N . PRO A 1 210 ? -15.514 -11.327 6.389 1.00 73.88 210 PRO A N 1
ATOM 1620 C CA . PRO A 1 210 ? -16.835 -10.716 6.470 1.00 73.88 210 PRO A CA 1
ATOM 1621 C C . PRO A 1 210 ? -16.935 -9.715 7.628 1.00 73.88 210 PRO A C 1
ATOM 1623 O O . PRO A 1 210 ? -16.564 -10.020 8.763 1.00 73.88 210 PRO A O 1
ATOM 1626 N N . GLY A 1 211 ? -17.455 -8.518 7.345 1.00 70.88 211 GLY A N 1
ATOM 1627 C CA . GLY A 1 211 ? -17.623 -7.442 8.329 1.00 70.88 211 GLY A CA 1
ATOM 1628 C C . GLY A 1 211 ? -16.419 -6.506 8.493 1.00 70.88 211 GLY A C 1
ATOM 1629 O O . GLY A 1 211 ? -16.522 -5.539 9.244 1.00 70.88 211 GLY A O 1
ATOM 1630 N N . VAL A 1 212 ? -15.300 -6.753 7.797 1.00 70.38 212 VAL A N 1
ATOM 1631 C CA . VAL A 1 212 ? -14.159 -5.812 7.723 1.00 70.38 212 VAL A CA 1
ATOM 1632 C C . VAL A 1 212 ? -14.446 -4.669 6.750 1.00 70.38 212 VAL A C 1
ATOM 1634 O O . VAL A 1 212 ? -14.138 -3.513 7.033 1.00 70.38 212 VAL A O 1
ATOM 1637 N N . ILE A 1 213 ? -15.068 -4.987 5.616 1.00 69.38 213 ILE A N 1
ATOM 1638 C CA . ILE A 1 213 ? -15.595 -4.000 4.675 1.00 69.38 213 ILE A CA 1
ATOM 1639 C C . ILE A 1 213 ? -17.083 -3.829 5.006 1.00 69.38 213 ILE A C 1
ATOM 1641 O O . ILE A 1 213 ? -17.797 -4.838 5.022 1.00 69.38 213 ILE A O 1
ATOM 1645 N N . PRO A 1 214 ? -17.564 -2.607 5.294 1.00 59.53 214 PRO A N 1
ATOM 1646 C CA . PRO A 1 214 ? -18.985 -2.386 5.517 1.00 59.53 214 PRO A CA 1
ATOM 1647 C C . PRO A 1 214 ? -19.762 -2.791 4.259 1.00 59.53 214 PRO A C 1
ATOM 1649 O O . PRO A 1 214 ? -19.440 -2.349 3.155 1.00 59.53 214 PRO A O 1
ATOM 1652 N N . SER A 1 215 ? -20.750 -3.676 4.421 1.00 54.22 215 SER A N 1
ATOM 1653 C CA . SER A 1 21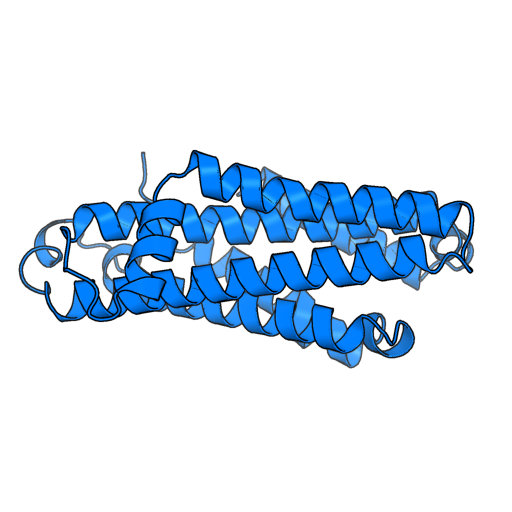5 ? -21.707 -3.988 3.362 1.00 54.22 215 SER A CA 1
ATOM 1654 C C . SER A 1 215 ? -22.542 -2.737 3.122 1.00 54.22 215 SER A C 1
ATOM 1656 O O . SER A 1 215 ? -23.263 -2.312 4.025 1.00 54.22 215 SER A O 1
ATOM 1658 N N . VAL A 1 216 ? -22.376 -2.131 1.949 1.00 40.16 216 VAL A N 1
ATOM 1659 C CA . VAL A 1 216 ? -23.291 -1.096 1.455 1.00 40.16 216 VAL A CA 1
ATOM 1660 C C . VAL A 1 216 ? -24.661 -1.719 1.234 1.00 40.16 216 VAL A C 1
ATOM 1662 O O . VAL A 1 216 ? -24.689 -2.845 0.683 1.00 40.16 216 VAL A O 1
#

Radius of gyration: 18.78 Å; Cα contacts (8 Å, |Δi|>4): 196; chains: 1; bounding box: 47×37×49 Å

Sequence (216 aa):
MTLFCIIRVAAFIMRAVSLNIESAGENLGLFIATEVLLQTGFFGLLYSIYTLVVDRLELCGSSPLPIPIIGRLLELFKKRRLFRIALIIPVALSIASINIISNDPTSSNGAALRKGAALLFLVLTALQVLQTVVLIRAEREGQDTLRYYSSSFGAKHASLIFGLIAILLLIREVFSVATISNLAQANNEHFWYPLVALPELLCATLYTIPGVIPSV

Nearest PDB structures (foldseek):
  3mac-assembly1_A  TM=4.521E-01  e=4.163E+00  Human immunodeficiency virus 1
  3o43-assembly1_A  TM=4.406E-01  e=3.632E+00  synthetic construct

Secondary structure (DSSP, 8-state):
-HHHHHHHHHHHHHHHHHHH-HHHHS-HHHHHHHHHHHHHHHHHHHHHHHHHHHHHHHHT--PPPS-HHHHHHHHHTTSHHHHHHHHHHHHHHHHHHHHHHHH-TT-HHHHHHHHHHHHHHHHHHHHHHHHHHHHHHHHHH-HHHHTTS--SHHHHSHHHHHHHHHHHHHHHHHHHHHTTT-HHHHT-HHHHIIIIIHHHHHHHHHHTSBTTB---

Solvent-accessible surface area (backbone atoms only — not comparable to full-atom values): 11609 Å² total; per-residue (Å²): 106,70,70,55,52,51,46,45,52,52,26,53,52,49,49,55,46,31,75,73,33,70,79,46,47,69,31,60,70,55,51,50,51,29,54,52,36,50,50,53,44,50,51,52,53,54,53,51,54,45,51,54,46,52,58,52,38,64,72,68,50,90,74,82,61,94,45,73,68,62,38,52,53,51,57,56,51,63,40,67,67,54,44,53,53,62,57,46,50,32,54,53,34,36,55,51,13,52,57,42,32,71,78,36,79,81,42,65,65,20,55,49,33,40,53,50,19,44,52,48,51,40,53,54,42,52,51,46,37,51,54,33,53,50,38,44,50,50,53,66,76,43,56,82,71,63,71,77,77,55,94,42,72,25,50,71,43,32,55,60,53,47,43,51,40,36,51,33,52,41,53,26,40,52,50,52,53,72,25,66,90,35,65,72,62,55,66,31,62,87,53,32,44,69,42,46,50,44,32,52,53,50,38,56,56,58,61,66,39,67,45,54,54,82,84,127

Foldseek 3Di:
DVVLVVLVVVLVVLLVCLVPPVVSVPPLVSVLSSVLSLLVSLLVLLLVLLVLLLVLVVQLDDDQDPDVVLSVVLVVSSPSVVLNVLSVVLSVLLSVLSVVCVVPVPDPSSLVSPLVSLVSQLVSLVNSLVSLVVSVVSCVVSVPRQVPPDPAPCSVCLSVLSNLLSVLSNQLSVQCNVCSVPVPSCPPPVCCCVRHVVSSVSSVVSVVRPNNDDDD

pLDDT: mean 78.07, std 9.82, range [40.16, 90.31]

Organism: NCBI:txid944289

Mean predicted aligned error: 8.67 Å